Protein AF-A0A7C4Y0H9-F1 (afdb_monomer_lite)

Sequence (239 aa):
MQSACACGILFSEAKVKVIEGVDYNKALKYMRQNNEVRTPDVLVKGRYIDDYNNLGYVSTNVSKSCVSRHTEYTYHDWCIAQLAALLGDNSTAEKYLENSKRVWNLWREDIKLFFSKCPDGQWLDGYNPWGESAEPFNDPSCYEGSTAVWSFNVFQDFYGLIERMGGEEAFTKLLDRIFDEGLFAVKETRAHLPYLYTYAGRPDIAAEHVLENLSVFSASPYGMPDNEDMGCQSARVKI

Radius of gyration: 18.21 Å; chains: 1; bounding box: 47×48×43 Å

Structure (mmCIF, N/CA/C/O backbone):
data_AF-A0A7C4Y0H9-F1
#
_entry.id   AF-A0A7C4Y0H9-F1
#
loop_
_atom_site.group_PDB
_atom_site.id
_atom_site.type_symbol
_atom_site.label_atom_id
_atom_site.label_alt_id
_atom_site.label_comp_id
_atom_site.label_asym_id
_atom_site.label_entity_id
_atom_site.label_seq_id
_atom_site.pdbx_PDB_ins_code
_atom_site.Cartn_x
_atom_site.Cartn_y
_atom_site.Cartn_z
_atom_site.occupancy
_atom_site.B_iso_or_equiv
_atom_site.auth_seq_id
_atom_site.auth_comp_id
_atom_site.auth_asym_id
_atom_site.auth_atom_id
_atom_site.pdbx_PDB_model_num
ATOM 1 N N . MET A 1 1 ? 13.516 3.479 12.422 1.00 61.44 1 MET A N 1
ATOM 2 C CA . MET A 1 1 ? 12.477 2.524 12.812 1.00 61.44 1 MET A CA 1
ATOM 3 C C . MET A 1 1 ? 11.499 2.460 11.664 1.00 61.44 1 MET A C 1
ATOM 5 O O . MET A 1 1 ? 11.263 3.510 11.063 1.00 61.44 1 MET A O 1
ATOM 9 N N . GLN A 1 2 ? 11.014 1.257 11.363 1.00 74.38 2 GLN A N 1
ATOM 10 C CA . GLN A 1 2 ? 10.026 1.008 10.316 1.00 74.38 2 GLN A CA 1
ATOM 11 C C . GLN A 1 2 ? 8.738 1.812 10.554 1.00 74.38 2 GLN A C 1
ATOM 13 O O . GLN A 1 2 ? 8.530 2.427 11.607 1.00 74.38 2 GLN A O 1
ATOM 18 N N . SER A 1 3 ? 7.916 1.889 9.520 1.00 68.25 3 SER A N 1
ATOM 19 C CA . SER A 1 3 ? 6.902 2.923 9.347 1.00 68.25 3 SER A CA 1
ATOM 20 C C . SER A 1 3 ? 5.591 2.687 10.105 1.00 68.25 3 SER A C 1
ATOM 22 O O . SER A 1 3 ? 4.974 3.674 10.515 1.00 68.25 3 SER A O 1
ATOM 24 N N . ALA A 1 4 ? 5.169 1.442 10.350 1.00 74.00 4 ALA A N 1
ATOM 25 C CA . ALA A 1 4 ? 3.869 1.148 10.966 1.00 74.00 4 ALA A CA 1
ATOM 26 C C . ALA A 1 4 ? 3.807 -0.209 11.721 1.00 74.00 4 ALA A C 1
ATOM 28 O O . ALA A 1 4 ? 4.785 -0.948 11.780 1.00 74.00 4 ALA A O 1
ATOM 29 N N . CYS A 1 5 ? 2.653 -0.550 12.332 1.00 79.69 5 CYS A N 1
ATOM 30 C CA . CYS A 1 5 ? 2.438 -1.841 13.024 1.00 79.69 5 CYS A CA 1
ATOM 31 C C . CYS A 1 5 ? 1.813 -2.898 12.109 1.00 79.69 5 CYS A C 1
ATOM 33 O O . CYS A 1 5 ? 0.587 -2.963 12.000 1.00 79.69 5 CYS A O 1
ATOM 35 N N . ALA A 1 6 ? 2.636 -3.789 11.555 1.00 83.81 6 ALA A N 1
ATOM 36 C CA . ALA A 1 6 ? 2.181 -4.928 10.747 1.00 83.81 6 ALA A CA 1
ATOM 37 C C . ALA A 1 6 ? 1.325 -5.951 11.530 1.00 83.81 6 ALA A C 1
ATOM 39 O O . ALA A 1 6 ? 0.659 -6.805 10.949 1.00 83.81 6 ALA A O 1
ATOM 40 N N . CYS A 1 7 ? 1.287 -5.845 12.862 1.00 86.25 7 CYS A N 1
ATOM 41 C CA . CYS A 1 7 ? 0.497 -6.689 13.756 1.00 86.25 7 CYS A CA 1
ATOM 42 C C . CYS A 1 7 ? -0.991 -6.799 13.363 1.00 86.25 7 CYS A C 1
ATOM 44 O O . CYS A 1 7 ? -1.600 -7.856 13.523 1.00 86.25 7 CYS A O 1
ATOM 46 N N . GLY A 1 8 ? -1.578 -5.719 12.833 1.00 87.56 8 GLY A N 1
ATOM 47 C CA . GLY A 1 8 ? -2.982 -5.700 12.422 1.00 87.56 8 GLY A CA 1
ATOM 48 C C . GLY A 1 8 ? -3.280 -6.597 11.221 1.00 87.56 8 GLY A C 1
ATOM 49 O O . GLY A 1 8 ? -4.361 -7.182 11.150 1.00 87.56 8 GLY A O 1
ATOM 50 N N . ILE A 1 9 ? -2.302 -6.762 10.327 1.00 93.81 9 ILE A N 1
ATOM 51 C CA . ILE A 1 9 ? -2.396 -7.652 9.166 1.00 93.81 9 ILE A CA 1
ATOM 52 C C . ILE A 1 9 ? -2.546 -9.096 9.657 1.00 93.81 9 ILE A C 1
ATOM 54 O O . ILE A 1 9 ? -3.451 -9.804 9.225 1.00 93.81 9 ILE A O 1
ATOM 58 N N . LEU A 1 10 ? -1.730 -9.502 10.638 1.00 94.75 10 LEU A N 1
ATOM 59 C CA . LEU A 1 10 ? -1.757 -10.856 11.197 1.00 94.75 10 LEU A CA 1
ATOM 60 C C . LEU A 1 10 ? -3.100 -11.196 11.849 1.00 94.75 10 LEU A C 1
ATOM 62 O O . LEU A 1 10 ? -3.619 -12.286 11.630 1.00 94.75 10 LEU A O 1
ATOM 66 N N . PHE A 1 11 ? -3.687 -10.281 12.628 1.00 96.19 11 PHE A N 1
ATOM 67 C CA . PHE A 1 11 ? -4.986 -10.530 13.263 1.00 96.19 11 PHE A CA 1
ATOM 68 C C . PHE A 1 11 ? -6.132 -10.602 12.252 1.00 96.19 11 PHE A C 1
ATOM 70 O O . PHE A 1 11 ? -7.012 -11.451 12.398 1.00 96.19 11 PHE A O 1
ATOM 77 N N . SER A 1 12 ? -6.113 -9.746 11.226 1.00 95.25 12 SER A N 1
ATOM 78 C CA . SER A 1 12 ? -7.085 -9.806 10.132 1.00 95.25 12 SER A CA 1
ATOM 79 C C . SER A 1 12 ? -6.986 -11.142 9.387 1.00 95.25 12 SER A C 1
ATOM 81 O O . SER A 1 12 ? -7.979 -11.859 9.266 1.00 95.25 12 SER A O 1
ATOM 83 N N . GLU A 1 13 ? -5.777 -11.532 8.974 1.00 96.31 13 GLU A N 1
ATOM 84 C CA . GLU A 1 13 ? -5.512 -12.798 8.278 1.00 96.31 13 GLU A CA 1
ATOM 85 C C . GLU A 1 13 ? -5.890 -14.022 9.121 1.00 96.31 13 GLU A C 1
ATOM 87 O O . GLU A 1 13 ? -6.542 -14.946 8.631 1.00 96.31 13 GLU A O 1
ATOM 92 N N . ALA A 1 14 ? -5.521 -14.030 10.405 1.00 97.44 14 ALA A N 1
ATOM 93 C CA . ALA A 1 14 ? -5.848 -15.111 11.329 1.00 97.44 14 ALA A CA 1
ATOM 94 C C . ALA A 1 14 ? -7.366 -15.292 11.470 1.00 97.44 14 ALA A C 1
ATOM 96 O O . ALA A 1 14 ? -7.852 -16.425 11.462 1.00 97.44 14 ALA A O 1
ATOM 97 N N . LYS A 1 15 ? -8.128 -14.189 11.529 1.00 97.50 15 LYS A N 1
ATOM 98 C CA . LYS A 1 15 ? -9.590 -14.253 11.613 1.00 97.50 15 LYS A CA 1
ATOM 99 C C . LYS A 1 15 ? -10.208 -14.826 10.341 1.00 97.50 15 LYS A C 1
ATOM 101 O O . LYS A 1 15 ? -11.081 -15.685 10.445 1.00 97.50 15 LYS A O 1
ATOM 106 N N . VAL A 1 16 ? -9.753 -14.375 9.169 1.00 96.38 16 VAL A N 1
ATOM 107 C CA . VAL A 1 16 ? -10.207 -14.890 7.863 1.00 96.38 16 VAL A CA 1
ATOM 108 C C . VAL A 1 16 ? -9.939 -16.392 7.750 1.00 96.38 16 VAL A C 1
ATOM 110 O O . VAL A 1 16 ? -10.795 -17.141 7.287 1.00 96.38 16 VAL A O 1
ATOM 113 N N . LYS A 1 17 ? -8.780 -16.848 8.234 1.00 97.38 17 LYS A N 1
ATOM 114 C CA . LYS A 1 17 ? -8.365 -18.261 8.222 1.00 97.38 17 LYS A CA 1
ATOM 115 C C . LYS A 1 17 ? -8.919 -19.083 9.390 1.00 97.38 17 LYS A C 1
ATOM 117 O O . LYS A 1 17 ? -8.533 -20.235 9.549 1.00 97.38 17 LYS A O 1
ATOM 122 N N . VAL A 1 18 ? -9.828 -18.515 10.188 1.00 96.56 18 VAL A N 1
ATOM 123 C CA . VAL A 1 18 ? -10.515 -19.194 11.300 1.00 96.56 18 VAL A CA 1
ATOM 124 C C . VAL A 1 18 ? -9.531 -19.772 12.332 1.00 96.56 18 VAL A C 1
ATOM 126 O O . VAL A 1 18 ? -9.735 -20.847 12.885 1.00 96.56 18 VAL A O 1
ATOM 129 N N . ILE A 1 19 ? -8.444 -19.050 12.617 1.00 97.94 19 ILE A N 1
ATOM 130 C CA . ILE A 1 19 ? -7.512 -19.435 13.681 1.00 97.94 19 ILE A CA 1
ATOM 131 C C . ILE A 1 19 ? -8.182 -19.211 15.043 1.00 97.94 19 ILE A C 1
ATOM 133 O O . ILE A 1 19 ? -8.653 -18.112 15.355 1.00 97.94 19 ILE A O 1
ATOM 137 N N . GLU A 1 20 ? -8.230 -20.258 15.860 1.00 96.31 20 GLU A N 1
ATOM 138 C CA . GLU A 1 20 ? -8.833 -20.237 17.195 1.00 96.31 20 GLU A CA 1
ATOM 139 C C . GLU A 1 20 ? -7.858 -19.727 18.275 1.00 96.31 20 GLU A C 1
ATOM 141 O O . GLU A 1 20 ? -6.659 -19.576 18.048 1.00 96.31 20 GLU A O 1
ATOM 146 N N . GLY A 1 21 ? -8.373 -19.436 19.475 1.00 96.62 21 GLY A N 1
ATOM 147 C CA . GLY A 1 21 ? -7.559 -19.024 20.631 1.00 96.62 21 GLY A CA 1
ATOM 148 C C . GLY A 1 21 ? -7.153 -17.543 20.671 1.00 96.62 21 GLY A C 1
ATOM 149 O O . GLY A 1 21 ? -6.508 -17.115 21.627 1.00 96.62 21 GLY A O 1
ATOM 150 N N . VAL A 1 22 ? -7.555 -16.743 19.679 1.00 97.38 22 VAL A N 1
ATOM 151 C CA . VAL A 1 22 ? -7.294 -15.296 19.621 1.00 97.38 22 VAL A CA 1
ATOM 152 C C . VAL A 1 22 ? -8.531 -14.504 20.058 1.00 97.38 22 VAL A C 1
ATOM 154 O O . VAL A 1 22 ? -9.629 -14.692 19.535 1.00 97.38 22 VAL A O 1
ATOM 157 N N . ASP A 1 23 ? -8.353 -13.560 20.985 1.00 97.75 23 ASP A N 1
ATOM 158 C CA . ASP A 1 23 ? -9.382 -12.569 21.321 1.00 97.75 23 ASP A CA 1
ATOM 159 C C . ASP A 1 23 ? -9.388 -11.442 20.277 1.00 97.75 23 ASP A C 1
ATOM 161 O O . ASP A 1 23 ? -8.682 -10.435 20.389 1.00 97.75 23 ASP A O 1
ATOM 165 N N . TYR A 1 24 ? -10.190 -11.632 19.232 1.00 98.12 24 TYR A N 1
ATOM 166 C CA . TYR A 1 24 ? -10.269 -10.705 18.105 1.00 98.12 24 TYR A CA 1
ATOM 167 C C . TYR A 1 24 ? -10.916 -9.357 18.448 1.00 98.12 24 TYR A C 1
ATOM 169 O O . TYR A 1 24 ? -10.555 -8.346 17.848 1.00 98.12 24 TYR A O 1
ATOM 177 N N . ASN A 1 25 ? -11.813 -9.300 19.438 1.00 97.94 25 ASN A N 1
ATOM 178 C CA . ASN A 1 25 ? -12.377 -8.028 19.904 1.00 97.94 25 ASN A CA 1
ATOM 179 C C . ASN A 1 25 ? -11.295 -7.178 20.577 1.00 97.94 25 ASN A C 1
ATOM 181 O O . ASN A 1 25 ? -11.167 -5.976 20.322 1.00 97.94 25 ASN A O 1
ATOM 185 N N . LYS A 1 26 ? -10.461 -7.815 21.404 1.00 97.31 26 LYS A N 1
ATOM 186 C CA . LYS A 1 26 ? -9.293 -7.172 22.004 1.00 97.31 26 LYS A CA 1
ATOM 187 C C . LYS A 1 26 ? -8.250 -6.793 20.953 1.00 97.31 26 LYS A C 1
ATOM 189 O O . LYS A 1 26 ? -7.702 -5.694 21.034 1.00 97.31 26 LYS A O 1
ATOM 194 N N . ALA A 1 27 ? -8.007 -7.646 19.957 1.00 96.50 27 ALA A N 1
ATOM 195 C CA . ALA A 1 27 ? -7.114 -7.330 18.843 1.00 96.50 27 ALA A CA 1
ATOM 196 C C . ALA A 1 27 ? -7.582 -6.078 18.081 1.00 96.50 27 ALA A C 1
ATOM 198 O O . ALA A 1 27 ? -6.808 -5.129 17.948 1.00 96.50 27 ALA A O 1
ATOM 199 N N . LEU A 1 28 ? -8.860 -6.018 17.684 1.00 97.25 28 LEU A N 1
ATOM 200 C CA . LEU A 1 28 ? -9.444 -4.867 16.988 1.00 97.25 28 LEU A CA 1
ATOM 201 C C . LEU A 1 28 ? -9.281 -3.570 17.796 1.00 97.25 28 LEU A C 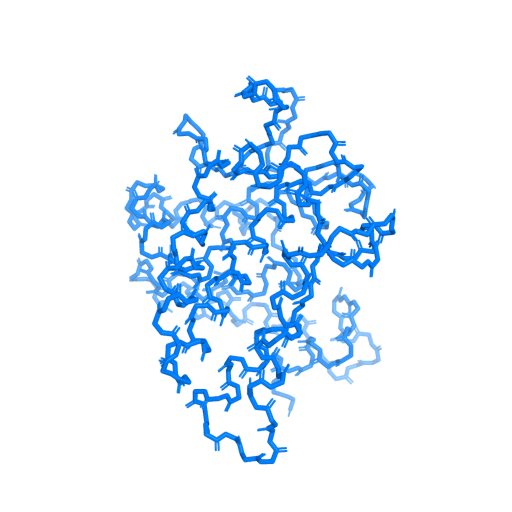1
ATOM 203 O O . LEU A 1 28 ? -8.889 -2.539 17.245 1.00 97.25 28 LEU A O 1
ATOM 207 N N . LYS A 1 29 ? -9.511 -3.620 19.115 1.00 96.00 29 LYS A N 1
ATOM 208 C CA . LYS A 1 29 ? -9.293 -2.476 20.014 1.00 96.00 29 LYS A CA 1
ATOM 209 C C . LYS A 1 29 ? -7.855 -1.946 19.938 1.00 96.00 29 LYS A C 1
ATOM 211 O O . LYS A 1 29 ? -7.659 -0.736 19.844 1.00 96.00 29 LYS A O 1
ATOM 216 N N . TYR A 1 30 ? -6.851 -2.823 19.977 1.00 93.56 30 TYR A N 1
ATOM 217 C CA . TYR A 1 30 ? -5.444 -2.407 19.918 1.00 93.56 30 TYR A CA 1
ATOM 218 C C . TYR A 1 30 ? -5.005 -1.966 18.523 1.00 93.56 30 TYR A C 1
ATOM 220 O O . TYR A 1 30 ? -4.232 -1.017 18.407 1.00 93.56 30 TYR A O 1
ATOM 228 N N . MET A 1 31 ? -5.531 -2.583 17.463 1.00 94.12 31 MET A N 1
ATOM 229 C CA . MET A 1 31 ? -5.278 -2.134 16.090 1.00 94.12 31 MET A CA 1
ATOM 230 C C . MET A 1 31 ? -5.721 -0.679 15.898 1.00 94.12 31 MET A C 1
ATOM 232 O O . MET A 1 31 ? -4.962 0.139 15.377 1.00 94.12 31 MET A O 1
ATOM 236 N N . ARG A 1 32 ? -6.911 -0.333 16.406 1.00 94.44 32 ARG A N 1
ATOM 237 C CA . ARG A 1 32 ? -7.458 1.030 16.373 1.00 94.44 32 ARG A CA 1
ATOM 238 C C . ARG A 1 32 ? -6.659 2.029 17.205 1.00 94.44 32 ARG A C 1
ATOM 240 O O . ARG A 1 32 ? -6.563 3.192 16.821 1.00 94.44 32 ARG A O 1
ATOM 247 N N . GLN A 1 33 ? -6.049 1.597 18.310 1.00 92.38 33 GLN A N 1
ATOM 248 C CA . GLN A 1 33 ? -5.287 2.483 19.195 1.00 92.38 33 GLN A CA 1
ATOM 249 C C . GLN A 1 33 ? -4.185 3.246 18.446 1.00 92.38 33 GLN A C 1
ATOM 251 O O . GLN A 1 33 ? -4.004 4.436 18.69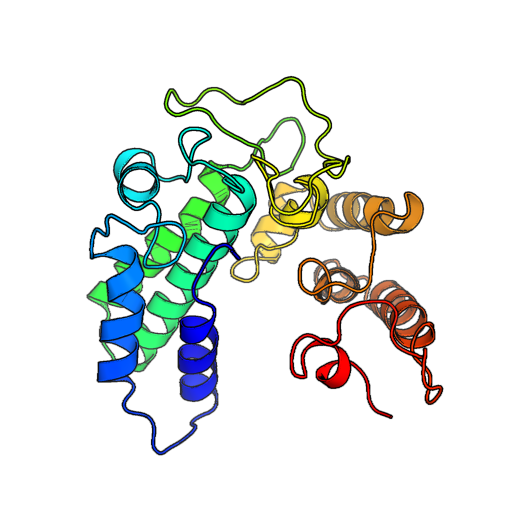0 1.00 92.38 33 GLN A O 1
ATOM 256 N N . ASN A 1 34 ? -3.501 2.599 17.497 1.00 86.81 34 ASN A N 1
ATOM 257 C CA . ASN A 1 34 ? -2.447 3.245 16.709 1.00 86.81 34 ASN A CA 1
ATOM 258 C C . ASN A 1 34 ? -2.959 4.412 15.847 1.00 86.81 34 ASN A C 1
ATOM 260 O O . ASN A 1 34 ? -2.184 5.309 15.530 1.00 86.81 34 ASN A O 1
ATOM 264 N N . ASN A 1 35 ? -4.240 4.401 15.473 1.00 88.06 35 ASN A N 1
ATOM 265 C CA . ASN A 1 35 ? -4.870 5.436 14.655 1.00 88.06 35 ASN A CA 1
ATOM 266 C C . ASN A 1 35 ? -5.662 6.471 15.476 1.00 88.06 35 ASN A C 1
ATOM 268 O O . ASN A 1 35 ? -5.934 7.570 15.000 1.00 88.06 35 ASN A O 1
ATOM 272 N N . GLU A 1 36 ? -6.055 6.119 16.702 1.00 91.81 36 GLU A N 1
ATOM 273 C CA . GLU A 1 36 ? -6.983 6.912 17.521 1.00 91.81 36 GLU A CA 1
ATOM 274 C C . GLU A 1 36 ? -6.308 7.588 18.722 1.00 91.81 36 GLU A C 1
ATOM 276 O O . GLU A 1 36 ? -6.868 8.525 19.287 1.00 91.81 36 GLU A O 1
ATOM 281 N N . VAL A 1 37 ? -5.110 7.148 19.121 1.00 92.25 37 VAL A N 1
ATOM 282 C CA . VAL A 1 37 ? -4.419 7.667 20.307 1.00 92.25 37 VAL A CA 1
ATOM 283 C C . VAL A 1 37 ? -3.129 8.381 19.920 1.00 92.25 37 VAL A C 1
ATOM 285 O O . VAL A 1 37 ? -2.200 7.788 19.375 1.00 92.25 37 VAL A O 1
ATOM 288 N N . ARG A 1 38 ? -3.058 9.670 20.268 1.00 91.56 38 ARG A N 1
ATOM 289 C CA . ARG A 1 38 ? -1.853 10.491 20.121 1.00 91.56 38 ARG A CA 1
ATOM 290 C C . ARG A 1 38 ? -0.741 9.980 21.036 1.00 91.56 38 ARG A C 1
ATOM 292 O O . ARG A 1 38 ? -0.985 9.658 22.197 1.00 91.56 38 ARG A O 1
ATOM 299 N N . THR A 1 39 ? 0.494 9.984 20.544 1.00 89.62 39 THR A N 1
ATOM 300 C CA . THR A 1 39 ? 1.687 9.658 21.335 1.00 89.62 39 THR A CA 1
ATOM 301 C C . THR A 1 39 ? 2.825 10.635 21.031 1.00 89.62 39 THR A C 1
ATOM 303 O O . THR A 1 39 ? 2.956 11.057 19.881 1.00 89.62 39 THR A O 1
ATOM 306 N N . PRO A 1 40 ? 3.640 11.022 22.031 1.00 86.81 40 PRO A N 1
ATOM 307 C CA . PRO A 1 40 ? 4.827 11.842 21.793 1.00 86.81 40 PRO A CA 1
ATOM 308 C C . PRO A 1 40 ? 5.945 11.072 21.066 1.00 86.81 40 PRO A C 1
ATOM 310 O O . PRO A 1 40 ? 6.768 11.692 20.401 1.00 86.81 40 PRO A O 1
ATOM 313 N N . ASP A 1 41 ? 5.949 9.734 21.126 1.00 89.06 41 ASP A N 1
ATOM 314 C CA . ASP A 1 41 ? 7.003 8.886 20.551 1.00 89.06 41 ASP A CA 1
ATOM 315 C C . ASP A 1 41 ? 6.580 8.293 19.194 1.00 89.06 41 ASP A C 1
ATOM 317 O O . ASP A 1 41 ? 6.673 7.086 18.968 1.00 89.06 41 ASP A O 1
ATOM 321 N N . VAL A 1 42 ? 6.078 9.124 18.279 1.00 88.81 42 VAL A N 1
ATOM 322 C CA . VAL A 1 42 ? 5.443 8.677 17.020 1.00 88.81 42 VAL A CA 1
ATOM 323 C C . VAL A 1 42 ? 6.337 7.822 16.107 1.00 88.81 42 VAL A C 1
ATOM 325 O O . VAL A 1 42 ? 5.855 7.019 15.313 1.00 88.81 42 VAL A O 1
ATOM 328 N N . LEU A 1 43 ? 7.659 7.952 16.241 1.00 85.06 43 LEU A N 1
ATOM 329 C CA . LEU A 1 43 ? 8.612 7.116 15.512 1.00 85.06 43 LEU A CA 1
ATOM 330 C C . LEU A 1 43 ? 8.605 5.654 15.962 1.00 85.06 43 LEU A C 1
ATOM 332 O O . LEU A 1 43 ? 9.080 4.810 15.205 1.00 85.06 43 LEU A O 1
ATOM 336 N N . VAL A 1 44 ? 8.122 5.375 17.177 1.00 84.88 44 VAL A N 1
ATOM 337 C CA . VAL A 1 44 ? 8.177 4.043 17.794 1.00 84.88 44 VAL A CA 1
ATOM 338 C C . VAL A 1 44 ? 6.829 3.514 18.270 1.00 84.88 44 VAL A C 1
ATOM 340 O O . VAL A 1 44 ? 6.691 2.320 18.525 1.00 84.88 44 VAL A O 1
ATOM 343 N N . LYS A 1 45 ? 5.824 4.383 18.390 1.00 87.12 45 LYS A N 1
ATOM 344 C CA . LYS A 1 45 ? 4.464 4.054 18.822 1.00 87.12 45 LYS A CA 1
ATOM 345 C C . LYS A 1 45 ? 3.468 4.802 17.943 1.00 87.12 45 LYS A C 1
ATOM 347 O O . LYS A 1 45 ? 3.703 5.950 17.589 1.00 87.12 45 LYS A O 1
ATOM 352 N N . GLY A 1 46 ? 2.311 4.202 17.681 1.00 88.88 46 GLY A N 1
ATOM 353 C CA . GLY A 1 46 ? 1.204 4.891 17.016 1.00 88.88 46 GLY A CA 1
ATOM 354 C C . GLY A 1 46 ? 1.514 5.341 15.585 1.00 88.88 46 GLY A C 1
ATOM 355 O O . GLY A 1 46 ? 2.210 4.651 14.842 1.00 88.88 46 GLY A O 1
ATOM 356 N N . ARG A 1 47 ? 0.926 6.474 15.188 1.00 92.50 47 ARG A N 1
ATOM 357 C CA . ARG A 1 47 ? 1.003 7.055 13.840 1.00 92.50 47 ARG A CA 1
ATOM 358 C C . ARG A 1 47 ? 1.125 8.578 13.909 1.00 92.50 47 ARG A C 1
ATOM 360 O O . ARG A 1 47 ? 0.782 9.190 14.922 1.00 92.50 47 ARG A O 1
ATOM 367 N N . TYR A 1 48 ? 1.531 9.200 12.801 1.00 94.00 48 TYR A N 1
ATOM 368 C CA . TYR A 1 48 ? 1.446 10.654 12.596 1.00 94.00 48 TYR A CA 1
ATOM 369 C C . TYR A 1 48 ? -0.015 11.071 12.367 1.00 94.00 48 TYR A C 1
ATOM 371 O O . TYR A 1 48 ? -0.404 11.455 11.268 1.00 94.00 48 TYR A O 1
ATOM 379 N N . ILE A 1 49 ? -0.846 10.926 13.404 1.00 92.38 49 ILE A N 1
ATOM 380 C CA . ILE A 1 49 ? -2.300 11.098 13.305 1.00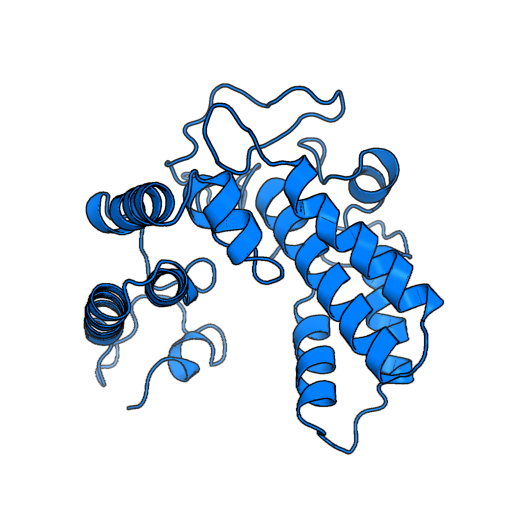 92.38 49 ILE A CA 1
ATOM 381 C C . ILE A 1 49 ? -2.723 12.551 13.080 1.00 92.38 49 ILE A C 1
ATOM 383 O O . ILE A 1 49 ? -3.795 12.767 12.533 1.00 92.38 49 ILE A O 1
ATOM 387 N N . ASP A 1 50 ? -1.903 13.531 13.471 1.00 92.19 50 ASP A N 1
ATOM 388 C CA . ASP A 1 50 ? -2.201 14.948 13.229 1.00 92.19 50 ASP A CA 1
ATOM 389 C C . ASP A 1 50 ? -2.207 15.232 11.721 1.00 92.19 50 ASP A C 1
ATOM 391 O O . ASP A 1 50 ? -3.212 15.699 11.195 1.00 92.19 50 ASP A O 1
ATOM 395 N N . ASP A 1 51 ? -1.138 14.866 11.010 1.00 94.50 51 ASP A N 1
ATOM 396 C CA . ASP A 1 51 ? -1.088 14.936 9.546 1.00 94.50 51 ASP A CA 1
ATOM 397 C C . ASP A 1 51 ? -2.194 14.074 8.924 1.00 94.50 51 ASP A C 1
ATOM 399 O O . ASP A 1 51 ? -3.051 14.570 8.193 1.00 94.50 51 ASP A O 1
ATOM 403 N N . TYR A 1 52 ? -2.228 12.785 9.271 1.00 95.00 52 TYR A N 1
ATOM 404 C CA . TYR A 1 52 ? -3.105 11.821 8.611 1.00 95.00 52 TYR A CA 1
ATOM 405 C C . TYR A 1 52 ? -4.598 12.146 8.771 1.00 95.00 52 TYR A C 1
ATOM 407 O O . TYR A 1 52 ? -5.371 11.957 7.829 1.00 95.00 52 TYR A O 1
ATOM 415 N N . ASN A 1 53 ? -5.023 12.653 9.934 1.00 92.88 53 ASN A N 1
ATOM 416 C CA . ASN A 1 53 ? -6.425 12.992 10.180 1.00 92.88 53 ASN A CA 1
ATOM 417 C C . ASN A 1 53 ? -6.796 14.396 9.696 1.00 92.88 53 ASN A C 1
ATOM 419 O O . ASN A 1 53 ? -7.911 14.557 9.206 1.00 92.88 53 ASN A O 1
ATOM 423 N N . ASN A 1 54 ? -5.903 15.387 9.812 1.00 94.56 54 ASN A N 1
ATOM 424 C CA . ASN A 1 54 ? -6.226 16.769 9.438 1.00 94.56 54 ASN A CA 1
ATOM 425 C C . ASN A 1 54 ? -6.042 17.031 7.938 1.00 94.56 54 ASN A C 1
ATOM 427 O O . ASN A 1 54 ? -6.808 17.792 7.356 1.00 94.56 54 ASN A O 1
ATOM 431 N N . LEU A 1 55 ? -5.039 16.406 7.315 1.00 97.50 55 LEU A N 1
ATOM 432 C CA . LEU A 1 55 ? -4.712 16.584 5.896 1.00 97.50 55 LEU A CA 1
ATOM 433 C C . LEU A 1 55 ? -5.291 15.465 5.021 1.00 97.50 55 LEU A C 1
ATOM 435 O O . LEU A 1 55 ? -5.433 15.626 3.812 1.00 97.50 55 LEU A O 1
ATOM 439 N N . GLY A 1 56 ? -5.599 14.311 5.620 1.00 97.31 56 GLY A N 1
ATOM 440 C CA . GLY A 1 56 ? -5.976 13.098 4.894 1.00 97.31 56 GLY A CA 1
ATOM 441 C C . GLY A 1 56 ? -4.781 12.326 4.326 1.00 97.31 56 GLY A C 1
ATOM 442 O O . GLY A 1 56 ? -4.985 11.315 3.657 1.00 97.31 56 GLY A O 1
ATOM 443 N N . TYR A 1 57 ? -3.550 12.777 4.572 1.00 98.12 57 TYR A N 1
ATOM 444 C CA . TYR A 1 57 ? -2.317 12.100 4.179 1.00 98.12 57 TYR A CA 1
ATOM 445 C C . TYR A 1 57 ? -1.177 12.408 5.147 1.00 98.12 57 TYR A C 1
ATOM 447 O O . TYR A 1 57 ? -1.224 13.388 5.886 1.00 98.12 57 TYR A O 1
ATOM 455 N N . VAL A 1 58 ? -0.148 11.561 5.151 1.00 97.75 58 VAL A N 1
ATOM 456 C CA . VAL A 1 58 ? 1.102 11.847 5.868 1.00 97.75 58 VAL A CA 1
ATOM 457 C C . VAL A 1 58 ? 1.943 12.786 5.003 1.00 97.75 58 VAL A C 1
ATOM 459 O O . VAL A 1 58 ? 2.340 12.408 3.901 1.00 97.75 58 VAL A O 1
ATOM 462 N N . SER A 1 59 ? 2.178 14.013 5.466 1.00 98.06 59 SER A N 1
ATOM 463 C CA . SER A 1 59 ? 2.876 15.040 4.687 1.00 98.06 59 SER A CA 1
ATOM 464 C C . SER A 1 59 ? 4.385 15.026 4.935 1.00 98.06 59 SER A C 1
ATOM 466 O O . SER A 1 59 ? 4.895 14.274 5.765 1.00 98.06 59 SER A O 1
ATOM 468 N N . THR A 1 60 ? 5.114 15.909 4.255 1.00 97.31 60 THR A N 1
ATOM 469 C CA . THR A 1 60 ? 6.556 16.125 4.465 1.00 97.31 60 THR A CA 1
ATOM 470 C C . THR A 1 60 ? 6.911 16.772 5.812 1.00 97.31 60 THR A C 1
ATOM 472 O O . THR A 1 60 ? 8.092 16.920 6.110 1.00 97.31 60 THR A O 1
ATOM 475 N N . ASN A 1 61 ? 5.931 17.138 6.650 1.00 95.56 61 ASN A N 1
ATOM 476 C CA . ASN A 1 61 ? 6.173 17.647 8.008 1.00 95.56 61 ASN A CA 1
ATOM 477 C C . ASN A 1 61 ? 6.613 16.551 8.996 1.00 95.56 61 ASN A C 1
ATOM 479 O O . ASN A 1 61 ? 7.112 16.840 10.085 1.00 95.56 61 ASN A O 1
ATOM 483 N N . VAL A 1 62 ? 6.434 15.279 8.639 1.00 94.31 62 VAL A N 1
ATOM 484 C CA . VAL A 1 62 ? 6.967 14.169 9.432 1.00 94.31 62 VAL A CA 1
ATOM 485 C C . VAL A 1 62 ? 8.474 14.045 9.239 1.00 94.31 62 VAL A C 1
ATOM 487 O O . VAL A 1 62 ? 9.021 14.418 8.207 1.00 94.31 62 VAL A O 1
ATOM 490 N N . SER A 1 63 ? 9.169 13.471 10.220 1.00 91.81 63 SER A N 1
ATOM 491 C CA . SER A 1 63 ? 10.635 13.437 10.181 1.00 91.81 63 SER A CA 1
ATOM 492 C C . SER A 1 63 ? 11.213 12.540 9.089 1.00 91.81 63 SER A C 1
ATOM 494 O O . SER A 1 63 ? 12.350 12.770 8.688 1.00 91.81 63 SER A O 1
ATOM 496 N N . LYS A 1 64 ? 10.474 11.513 8.640 1.00 93.62 64 LYS A N 1
ATOM 497 C CA . LYS A 1 64 ? 10.868 10.656 7.516 1.00 93.62 64 LYS A CA 1
ATOM 498 C C . LYS A 1 64 ? 9.761 9.755 6.981 1.00 93.62 64 LYS A C 1
ATOM 500 O O . LYS A 1 64 ? 8.810 9.418 7.695 1.00 93.62 64 LYS A O 1
ATOM 505 N N . SER A 1 65 ? 9.989 9.264 5.766 1.00 95.44 65 SER A N 1
ATOM 506 C CA . SER A 1 65 ? 9.265 8.166 5.129 1.00 95.44 65 SER A CA 1
ATOM 507 C C . SER A 1 65 ? 7.768 8.440 4.916 1.00 95.44 65 SER A C 1
ATOM 509 O O . SER A 1 65 ? 6.951 7.528 5.062 1.00 95.44 65 SER A O 1
ATOM 511 N N . CYS A 1 66 ? 7.394 9.688 4.605 1.00 96.75 66 CYS A N 1
ATOM 512 C CA . CYS A 1 66 ? 5.996 10.129 4.528 1.00 96.75 66 CYS A CA 1
ATOM 513 C C . CYS A 1 66 ? 5.130 9.286 3.573 1.00 96.75 66 CYS A C 1
ATOM 515 O O . CYS A 1 66 ? 4.060 8.830 3.975 1.00 96.75 66 CYS A O 1
ATOM 517 N N . VAL A 1 67 ? 5.613 8.987 2.364 1.00 97.81 67 VAL A N 1
ATOM 518 C CA . VAL A 1 67 ? 4.884 8.219 1.338 1.00 97.81 67 VAL A CA 1
ATOM 519 C C . VAL A 1 67 ? 4.711 6.759 1.757 1.00 97.81 67 VAL A C 1
ATOM 521 O O . VAL A 1 67 ? 3.593 6.241 1.749 1.00 97.81 67 VAL A O 1
ATOM 524 N N . SER A 1 68 ? 5.790 6.098 2.185 1.00 97.00 68 SER A N 1
ATOM 525 C CA . SER A 1 68 ? 5.711 4.703 2.655 1.00 97.00 68 SER A CA 1
ATOM 526 C C . SER A 1 68 ? 4.827 4.548 3.903 1.00 97.00 68 SER A C 1
ATOM 528 O O . SER A 1 68 ? 3.979 3.662 3.944 1.00 97.00 68 SER A O 1
ATOM 530 N N . ARG A 1 69 ? 4.919 5.470 4.880 1.00 95.88 69 ARG A N 1
ATOM 531 C CA . ARG A 1 69 ? 4.041 5.491 6.066 1.00 95.88 69 ARG A CA 1
ATOM 532 C C . ARG A 1 69 ? 2.583 5.658 5.682 1.00 95.88 69 ARG A C 1
ATOM 534 O O . ARG A 1 69 ? 1.738 4.945 6.208 1.00 95.88 69 ARG A O 1
ATOM 541 N N . HIS A 1 70 ? 2.288 6.592 4.781 1.00 97.56 70 HIS A N 1
ATOM 542 C CA . HIS A 1 70 ? 0.929 6.812 4.291 1.00 97.56 70 HIS A CA 1
ATOM 543 C C . HIS A 1 70 ? 0.356 5.547 3.646 1.00 97.56 70 HIS A C 1
ATOM 545 O O . HIS A 1 70 ? -0.744 5.115 3.990 1.00 97.56 70 HIS A O 1
ATOM 551 N N . THR A 1 71 ? 1.143 4.914 2.777 1.00 97.25 71 THR A N 1
ATOM 552 C CA . THR A 1 71 ? 0.765 3.678 2.086 1.00 97.25 71 THR A CA 1
ATOM 553 C C . THR A 1 71 ? 0.477 2.555 3.087 1.00 97.25 71 THR A C 1
ATOM 555 O O . THR A 1 71 ? -0.611 1.981 3.076 1.00 97.25 71 THR A O 1
ATOM 558 N N . GLU A 1 72 ? 1.363 2.322 4.057 1.00 96.19 72 GLU A N 1
ATOM 559 C CA . GLU A 1 72 ? 1.135 1.322 5.108 1.00 96.19 72 GLU A CA 1
ATOM 560 C C . GLU A 1 72 ? -0.055 1.652 6.021 1.00 96.19 72 GLU A C 1
ATOM 562 O O . GLU A 1 72 ? -0.820 0.760 6.389 1.00 96.19 72 GLU A O 1
ATOM 567 N N . TYR A 1 73 ? -0.250 2.919 6.406 1.00 96.31 73 TYR A N 1
ATOM 568 C CA . TYR A 1 73 ? -1.376 3.315 7.262 1.00 96.31 73 TYR A CA 1
ATOM 569 C C . TYR A 1 73 ? -2.714 3.018 6.593 1.00 96.31 73 TYR A C 1
ATOM 571 O O . TYR A 1 73 ? -3.624 2.518 7.253 1.00 96.31 73 TYR A O 1
ATOM 579 N N . THR A 1 74 ? -2.814 3.272 5.290 1.00 97.38 74 THR A N 1
ATOM 580 C CA . THR A 1 74 ? -4.041 3.028 4.524 1.00 97.38 74 THR A CA 1
ATOM 581 C C . THR A 1 74 ? -4.323 1.538 4.341 1.00 97.38 74 THR A C 1
ATOM 583 O O . THR A 1 74 ? -5.473 1.122 4.489 1.00 97.38 74 THR A O 1
ATOM 586 N N . TYR A 1 75 ? -3.292 0.708 4.146 1.00 97.44 75 TYR A N 1
ATOM 587 C CA . TYR A 1 75 ? -3.461 -0.746 4.154 1.00 97.44 75 TYR A CA 1
ATOM 588 C C . TYR A 1 75 ? -3.868 -1.271 5.539 1.00 97.44 75 TYR A C 1
ATOM 590 O O . TYR A 1 75 ? -4.767 -2.100 5.666 1.00 97.44 75 TYR A O 1
ATOM 598 N N . HIS A 1 76 ? -3.291 -0.731 6.614 1.00 96.44 76 HIS A N 1
ATOM 599 C CA . HIS A 1 76 ? -3.716 -1.075 7.970 1.00 96.44 76 HIS A CA 1
ATOM 600 C C . HIS A 1 76 ? -5.154 -0.652 8.275 1.00 96.44 76 HIS A C 1
ATOM 602 O O . HIS A 1 76 ? -5.847 -1.358 9.008 1.00 96.44 76 HIS A O 1
ATOM 608 N N . ASP A 1 77 ? -5.611 0.477 7.735 1.00 97.31 77 ASP A N 1
ATOM 609 C CA . ASP A 1 77 ? -7.012 0.877 7.836 1.00 97.31 77 ASP A CA 1
ATOM 610 C C . ASP A 1 77 ? -7.916 -0.130 7.117 1.00 97.31 77 ASP A C 1
ATOM 612 O O . ASP A 1 77 ? -8.923 -0.547 7.686 1.00 97.31 77 ASP A O 1
ATOM 616 N N . TRP A 1 78 ? -7.510 -0.629 5.946 1.00 97.94 78 TRP A N 1
ATOM 617 C CA . TRP A 1 78 ? -8.218 -1.726 5.285 1.00 97.94 78 TRP A CA 1
ATOM 618 C C . TRP A 1 78 ? -8.272 -2.983 6.171 1.00 97.94 78 TRP A C 1
ATOM 620 O O . TRP A 1 78 ? -9.355 -3.510 6.405 1.00 97.94 78 TRP A O 1
ATOM 630 N N . CYS A 1 79 ? -7.161 -3.417 6.780 1.00 97.81 79 CYS A N 1
ATOM 631 C CA . CYS A 1 79 ? -7.167 -4.569 7.699 1.00 97.81 79 CYS A CA 1
ATOM 632 C C . CYS A 1 79 ? -8.089 -4.371 8.919 1.00 97.81 79 CYS A C 1
ATOM 634 O O . CYS A 1 79 ? -8.745 -5.316 9.359 1.00 97.81 79 CYS A O 1
ATOM 636 N N . ILE A 1 80 ? -8.158 -3.154 9.478 1.00 97.75 80 ILE A N 1
ATOM 637 C CA . ILE A 1 80 ? -9.104 -2.826 10.560 1.00 97.75 80 ILE A CA 1
ATOM 638 C C . ILE A 1 80 ? -10.541 -2.970 10.063 1.00 97.75 80 ILE A C 1
ATOM 640 O O . ILE A 1 80 ? -11.368 -3.544 10.774 1.00 97.75 80 ILE A O 1
ATOM 644 N N . ALA A 1 81 ? -10.829 -2.487 8.854 1.00 98.19 81 ALA A N 1
ATOM 645 C CA . ALA A 1 81 ? -12.152 -2.588 8.259 1.00 98.19 81 ALA A CA 1
ATOM 646 C C . ALA A 1 81 ? -12.590 -4.048 8.083 1.00 98.19 81 ALA A C 1
ATOM 648 O O . ALA A 1 81 ? -13.682 -4.421 8.515 1.00 98.19 81 ALA A O 1
ATOM 649 N N . GLN A 1 82 ? -11.702 -4.884 7.536 1.00 98.19 82 GLN A N 1
ATOM 650 C CA . GLN A 1 82 ? -11.959 -6.308 7.325 1.00 98.19 82 GLN A CA 1
ATOM 651 C C . GLN A 1 82 ? -12.214 -7.040 8.648 1.00 98.19 82 GLN A C 1
ATOM 653 O O . GLN A 1 82 ? -13.201 -7.768 8.775 1.00 98.19 82 GLN A O 1
ATOM 658 N N . LEU A 1 83 ? -11.369 -6.822 9.663 1.00 98.25 83 LEU A N 1
ATOM 659 C CA . LEU A 1 83 ? -11.557 -7.457 10.967 1.00 98.25 83 LEU A CA 1
ATOM 660 C C . LEU A 1 83 ? -12.852 -6.990 11.650 1.00 98.25 83 LEU A C 1
ATOM 662 O O . LEU A 1 83 ? -13.573 -7.814 12.208 1.00 98.25 83 LEU A O 1
ATOM 666 N N . ALA A 1 84 ? -13.165 -5.693 11.596 1.00 98.44 84 ALA A N 1
ATOM 667 C CA . ALA A 1 84 ? -14.390 -5.147 12.177 1.00 98.44 84 ALA A CA 1
ATOM 668 C C . ALA A 1 84 ? -15.650 -5.738 11.528 1.00 98.44 84 ALA A C 1
ATOM 670 O O . ALA A 1 84 ? -16.561 -6.155 12.246 1.00 98.44 84 ALA A O 1
ATOM 671 N N . ALA A 1 85 ? -15.668 -5.866 10.198 1.00 98.50 85 ALA A N 1
ATOM 672 C CA . ALA A 1 85 ? -16.768 -6.493 9.469 1.00 98.50 85 ALA A CA 1
ATOM 673 C C . ALA A 1 85 ? -16.973 -7.958 9.895 1.00 98.50 85 ALA A C 1
ATOM 675 O O . ALA A 1 85 ? -18.094 -8.371 10.186 1.00 98.50 85 ALA A O 1
ATOM 676 N N . LEU A 1 86 ? -15.887 -8.730 10.029 1.00 98.19 86 LEU A N 1
ATOM 677 C CA . LEU A 1 86 ? -15.931 -10.128 10.490 1.00 98.19 86 LEU A CA 1
ATOM 678 C C . LEU A 1 86 ? -16.391 -10.286 11.949 1.00 98.19 86 LEU A C 1
ATOM 680 O O . LEU A 1 86 ? -16.767 -11.387 12.359 1.00 98.19 86 LEU A O 1
ATOM 684 N N . LEU A 1 87 ? -16.338 -9.214 12.740 1.00 98.25 87 LEU A N 1
ATOM 685 C CA . LEU A 1 87 ? -16.829 -9.163 14.119 1.00 98.25 87 LEU A CA 1
ATOM 686 C C . LEU A 1 87 ? -18.228 -8.536 14.238 1.00 98.25 87 LEU A C 1
ATOM 688 O O . LEU A 1 87 ? -18.774 -8.498 15.338 1.00 98.25 87 LEU A O 1
ATOM 692 N N . GLY A 1 88 ? -18.818 -8.074 13.131 1.00 98.44 88 GLY A N 1
ATOM 693 C CA . GLY A 1 88 ? -20.133 -7.428 13.107 1.00 98.44 88 GLY A CA 1
ATOM 694 C C . GLY A 1 88 ? -20.143 -5.962 13.560 1.00 98.44 88 GLY A C 1
ATOM 695 O O . GLY A 1 88 ? -21.219 -5.402 13.766 1.00 98.44 88 GLY A O 1
ATOM 696 N N . ASP A 1 89 ? -18.981 -5.317 13.708 1.00 98.56 89 ASP A N 1
ATOM 697 C CA . ASP A 1 89 ? -18.881 -3.874 13.964 1.00 98.56 89 ASP A CA 1
ATOM 698 C C . ASP A 1 89 ? -18.879 -3.098 12.638 1.00 98.56 89 ASP A C 1
ATOM 700 O O . ASP A 1 89 ? -17.843 -2.639 12.147 1.00 98.56 89 ASP A O 1
ATOM 704 N N . ASN A 1 90 ? -20.070 -2.958 12.052 1.00 98.50 90 ASN A N 1
ATOM 705 C CA . ASN A 1 90 ? -20.260 -2.305 10.753 1.00 98.50 90 ASN A CA 1
ATOM 706 C C . ASN A 1 90 ? -19.813 -0.834 10.765 1.00 98.50 90 ASN A C 1
ATOM 708 O O . ASN A 1 90 ? -19.226 -0.364 9.797 1.00 98.50 90 ASN A O 1
ATOM 712 N N . SER A 1 91 ? -20.018 -0.119 11.878 1.00 98.56 91 SER A N 1
ATOM 713 C CA . SER A 1 91 ? -19.637 1.295 11.992 1.00 98.56 91 SER A CA 1
ATOM 714 C C . SER A 1 91 ? -18.125 1.511 11.894 1.00 98.56 91 SER A C 1
ATOM 716 O O . SER A 1 91 ? -17.653 2.403 11.185 1.00 98.56 91 SER A O 1
ATOM 718 N N . THR A 1 92 ? -17.346 0.665 12.578 1.00 98.38 92 THR A N 1
ATOM 719 C CA . THR A 1 92 ? -15.886 0.690 12.487 1.00 98.38 92 THR A CA 1
ATOM 720 C C . THR A 1 92 ? -15.449 0.234 11.099 1.00 98.38 92 THR A C 1
ATOM 722 O O . THR A 1 92 ? -14.558 0.856 10.521 1.00 98.38 92 THR A O 1
ATOM 725 N N . ALA A 1 93 ? -16.087 -0.803 10.549 1.00 98.75 93 ALA A N 1
ATOM 726 C CA . ALA A 1 93 ? -15.770 -1.315 9.223 1.00 98.75 93 ALA A CA 1
ATOM 727 C C . ALA A 1 93 ? -15.908 -0.235 8.140 1.00 98.75 93 ALA A C 1
ATOM 729 O O . ALA A 1 93 ? -14.950 0.036 7.421 1.00 98.75 93 ALA A O 1
ATOM 730 N N . GLU A 1 94 ? -17.051 0.448 8.081 1.00 98.75 94 GLU A N 1
ATOM 731 C CA . GLU A 1 94 ? -17.327 1.508 7.105 1.00 98.75 94 GLU A CA 1
ATOM 732 C C . GLU A 1 94 ? -16.343 2.679 7.230 1.00 98.75 94 GLU A C 1
ATOM 734 O O . GLU A 1 94 ? -15.747 3.101 6.237 1.00 98.75 94 GLU A O 1
ATOM 739 N N . LYS A 1 95 ? -16.108 3.166 8.457 1.00 98.12 95 LYS A N 1
ATOM 740 C CA . LYS A 1 95 ? -15.161 4.261 8.723 1.00 98.12 95 LYS A CA 1
ATOM 741 C C . LYS A 1 95 ? -13.757 3.933 8.212 1.00 98.12 95 LYS A C 1
ATOM 743 O O . LYS A 1 95 ? -13.117 4.765 7.570 1.00 98.12 95 LYS A O 1
ATOM 748 N N . TYR A 1 96 ? -13.246 2.755 8.555 1.00 98.06 96 TYR A N 1
ATOM 749 C CA . TYR A 1 96 ? -11.874 2.381 8.224 1.00 98.06 96 TYR A CA 1
ATOM 750 C C . TYR A 1 96 ? -11.718 1.957 6.761 1.00 98.06 96 TYR A C 1
ATOM 752 O O . TYR A 1 96 ? -10.673 2.225 6.168 1.00 98.06 96 TYR A O 1
ATOM 760 N N . LEU A 1 97 ? -12.769 1.411 6.142 1.00 98.56 97 LEU A N 1
ATOM 761 C CA . LEU A 1 97 ? -12.790 1.169 4.703 1.00 98.56 97 LEU A CA 1
ATOM 762 C C . LEU A 1 97 ? -12.692 2.492 3.940 1.00 98.56 97 LEU A C 1
ATOM 764 O O . LEU A 1 97 ? -11.887 2.604 3.018 1.00 98.56 97 LEU A O 1
ATOM 768 N N . GLU A 1 98 ? -13.439 3.517 4.354 1.00 98.31 98 GLU A N 1
ATOM 769 C CA . GLU A 1 98 ? -13.335 4.849 3.753 1.00 98.31 98 GLU A CA 1
ATOM 770 C C . GLU A 1 98 ? -11.946 5.466 3.963 1.00 98.31 98 GLU A C 1
ATOM 772 O O . GLU A 1 98 ? -11.351 5.994 3.025 1.00 98.31 98 GLU A O 1
ATOM 777 N N . ASN A 1 99 ? -11.363 5.326 5.157 1.00 97.38 99 ASN A N 1
ATOM 778 C CA . ASN A 1 99 ? -10.000 5.797 5.403 1.00 97.38 99 ASN A CA 1
ATOM 779 C C . ASN A 1 99 ? -8.956 5.084 4.531 1.00 97.38 99 ASN A C 1
ATOM 781 O O . ASN A 1 99 ? -8.025 5.734 4.064 1.00 97.38 99 ASN A O 1
ATOM 785 N N . SER A 1 100 ? -9.114 3.787 4.252 1.00 98.06 100 SER A N 1
ATOM 786 C CA . SER A 1 100 ? -8.169 3.045 3.405 1.00 98.06 100 SER A CA 1
ATOM 787 C C . SER A 1 100 ? -8.070 3.593 1.974 1.00 98.06 100 SER A C 1
ATOM 789 O O . SER A 1 100 ? -7.011 3.523 1.347 1.00 98.06 100 SER A O 1
ATOM 791 N N . LYS A 1 101 ? -9.136 4.235 1.474 1.00 98.25 101 LYS A N 1
ATOM 792 C CA . LYS A 1 101 ? -9.152 4.887 0.155 1.00 98.25 101 LYS A 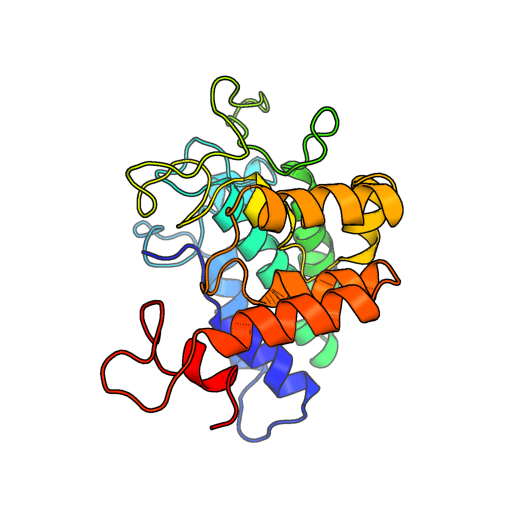CA 1
ATOM 793 C C . LYS A 1 101 ? -8.271 6.136 0.099 1.00 98.25 101 LYS A C 1
ATOM 795 O O . LYS A 1 101 ? -7.925 6.585 -0.992 1.00 98.25 101 LYS A O 1
ATOM 800 N N . ARG A 1 102 ? -7.846 6.676 1.251 1.00 98.06 102 ARG A N 1
ATOM 801 C CA . ARG A 1 102 ? -6.905 7.806 1.327 1.00 98.06 102 ARG A CA 1
ATOM 802 C C . ARG A 1 102 ? -5.542 7.483 0.732 1.00 98.06 102 ARG A C 1
ATOM 804 O O . ARG A 1 102 ? -4.778 8.418 0.517 1.00 98.06 102 ARG A O 1
ATOM 811 N N . VAL A 1 103 ? -5.226 6.217 0.432 1.00 98.38 103 VAL A N 1
ATOM 812 C CA . VAL A 1 103 ? -3.999 5.841 -0.297 1.00 98.38 103 VAL A CA 1
ATOM 813 C C . VAL A 1 103 ? -3.802 6.726 -1.532 1.00 98.38 103 VAL A C 1
ATOM 815 O O . VAL A 1 103 ? -2.721 7.268 -1.746 1.00 98.38 103 VAL A O 1
ATOM 818 N N . TRP A 1 104 ? -4.896 7.038 -2.233 1.00 98.56 104 TRP A N 1
ATOM 819 C CA . TRP A 1 104 ? -4.914 7.877 -3.428 1.00 98.56 104 TRP A CA 1
ATOM 820 C C . TRP A 1 104 ? -4.631 9.371 -3.186 1.00 98.56 104 TRP A C 1
ATOM 822 O O . TRP A 1 104 ? -4.416 10.103 -4.145 1.00 98.56 104 TRP A O 1
ATOM 832 N N . ASN A 1 105 ? -4.568 9.853 -1.941 1.00 98.56 105 ASN A N 1
ATOM 833 C CA . ASN A 1 105 ? -4.307 11.271 -1.640 1.00 98.56 105 ASN A CA 1
ATOM 834 C C . ASN A 1 105 ? -2.867 11.712 -1.946 1.00 98.56 105 ASN A C 1
ATOM 836 O O . ASN A 1 105 ? -2.621 12.906 -2.150 1.00 98.56 105 ASN A O 1
ATOM 840 N N . LEU A 1 106 ? -1.933 10.756 -1.997 1.00 98.56 106 LEU A N 1
ATOM 841 C CA . LEU A 1 106 ? -0.560 10.976 -2.452 1.00 98.56 106 LEU A CA 1
ATOM 842 C C . LEU A 1 106 ? -0.343 10.551 -3.910 1.00 98.56 106 LEU A C 1
ATOM 844 O O . LEU A 1 106 ? 0.789 10.587 -4.382 1.00 98.56 106 LEU A O 1
ATOM 848 N N . TRP A 1 107 ? -1.395 10.139 -4.628 1.00 98.62 107 TRP A N 1
ATOM 849 C CA . TRP A 1 107 ? -1.288 9.763 -6.037 1.00 98.62 107 TRP A CA 1
ATOM 850 C C . TRP A 1 107 ? -1.102 11.003 -6.902 1.00 98.62 107 TRP A C 1
ATOM 852 O O . TRP A 1 107 ? -1.907 11.938 -6.848 1.00 98.62 107 TRP A O 1
ATOM 862 N N . ARG A 1 108 ? -0.047 11.003 -7.713 1.00 98.12 108 ARG A N 1
ATOM 863 C CA . ARG A 1 108 ? 0.314 12.122 -8.570 1.00 98.12 108 ARG A CA 1
ATOM 864 C C . ARG A 1 108 ? 0.087 11.750 -10.037 1.00 98.12 108 ARG A C 1
ATOM 866 O O . ARG A 1 108 ? 0.786 10.915 -10.603 1.00 98.12 108 ARG A O 1
ATOM 873 N N . GLU A 1 109 ? -0.929 12.366 -10.636 1.00 97.06 109 GLU A N 1
ATOM 874 C CA . GLU A 1 109 ? -1.511 11.933 -11.915 1.00 97.06 109 GLU A CA 1
ATOM 875 C C . GLU A 1 109 ? -0.606 12.149 -13.140 1.00 97.06 109 GLU A C 1
ATOM 877 O O . GLU A 1 109 ? -0.656 11.360 -14.079 1.00 97.06 109 GLU A O 1
ATOM 882 N N . ASP A 1 110 ? 0.234 13.187 -13.137 1.00 95.75 110 ASP A N 1
ATOM 883 C CA . ASP A 1 110 ? 1.150 13.520 -14.241 1.00 95.75 110 ASP A CA 1
ATOM 884 C C . ASP A 1 110 ? 2.296 12.507 -14.393 1.00 95.75 110 ASP A C 1
ATOM 886 O O . ASP A 1 110 ? 2.756 12.267 -15.507 1.00 95.75 110 ASP A O 1
ATOM 890 N N . ILE A 1 111 ? 2.729 11.894 -13.288 1.00 96.00 111 ILE A N 1
ATOM 891 C CA . ILE A 1 111 ? 3.807 10.896 -13.267 1.00 96.00 111 ILE A CA 1
ATOM 892 C C . ILE A 1 111 ? 3.324 9.474 -12.976 1.00 96.00 111 ILE A C 1
ATOM 894 O O . ILE A 1 111 ? 4.129 8.552 -13.055 1.00 96.00 111 ILE A O 1
ATOM 898 N N . LYS A 1 112 ? 2.038 9.292 -12.647 1.00 97.62 112 LYS A N 1
ATOM 899 C CA . LYS A 1 112 ? 1.411 7.989 -12.363 1.00 97.62 112 LYS A CA 1
ATOM 900 C C . LYS A 1 112 ? 2.102 7.202 -11.242 1.00 97.62 112 LYS A C 1
ATOM 902 O O . LYS A 1 112 ? 2.251 5.987 -11.330 1.00 97.62 112 LYS A O 1
ATOM 907 N N . LEU A 1 113 ? 2.524 7.903 -10.191 1.00 98.00 113 LEU A N 1
ATOM 908 C CA . LEU A 1 113 ? 3.198 7.347 -9.014 1.00 98.00 113 LEU A CA 1
ATOM 909 C C . LEU A 1 113 ? 2.672 8.026 -7.743 1.00 98.00 113 LEU A C 1
ATOM 911 O O . LEU A 1 113 ? 2.146 9.142 -7.795 1.00 98.00 113 LEU A O 1
ATOM 915 N N . PHE A 1 114 ? 2.854 7.395 -6.582 1.00 98.50 114 PHE A N 1
ATOM 916 C CA . PHE A 1 114 ? 2.760 8.117 -5.315 1.00 98.50 114 PHE A CA 1
ATOM 917 C C . PHE A 1 114 ? 3.937 9.077 -5.167 1.00 98.50 114 PHE A C 1
ATOM 919 O O . PHE A 1 114 ? 5.062 8.778 -5.567 1.00 98.50 114 PHE A O 1
ATOM 926 N N . PHE A 1 115 ? 3.684 10.242 -4.580 1.00 98.44 115 PHE A N 1
ATOM 927 C CA . PHE A 1 115 ? 4.698 11.275 -4.440 1.00 98.44 115 PHE A CA 1
ATOM 928 C C . PHE A 1 115 ? 4.527 12.071 -3.149 1.00 98.44 115 PHE A C 1
ATOM 930 O O . PHE A 1 115 ? 3.443 12.142 -2.567 1.00 98.44 115 PHE A O 1
ATOM 937 N N . SER A 1 116 ? 5.622 12.667 -2.686 1.00 98.06 116 SER A N 1
ATOM 938 C CA . SER A 1 116 ? 5.656 13.408 -1.421 1.00 98.06 116 SER A CA 1
ATOM 939 C C . SER A 1 116 ? 4.889 14.720 -1.548 1.00 98.06 116 SER A C 1
ATOM 941 O O . SER A 1 116 ? 5.033 15.436 -2.542 1.00 98.06 116 SER A O 1
ATOM 943 N N . LYS A 1 117 ? 4.091 15.050 -0.530 1.00 98.12 117 LYS A N 1
ATOM 944 C CA . LYS A 1 117 ? 3.214 16.226 -0.520 1.00 98.12 117 LYS A CA 1
ATOM 945 C C . LYS A 1 117 ? 3.420 17.044 0.749 1.00 98.12 117 LYS A C 1
ATOM 947 O O . LYS A 1 117 ? 3.443 16.496 1.851 1.00 98.12 117 LYS A O 1
ATOM 952 N N . CYS A 1 118 ? 3.595 18.346 0.587 1.00 98.06 118 CYS A N 1
ATOM 953 C CA . CYS A 1 118 ? 3.742 19.314 1.662 1.00 98.06 118 CYS A CA 1
ATOM 954 C C . CYS A 1 118 ? 2.423 19.509 2.429 1.00 98.06 118 CYS A C 1
ATOM 956 O O . CYS A 1 118 ? 1.358 19.231 1.876 1.00 98.06 118 CYS A O 1
ATOM 958 N N . PRO A 1 119 ? 2.457 20.006 3.682 1.00 97.94 119 PRO A N 1
ATOM 959 C CA . PRO A 1 119 ? 1.246 20.256 4.475 1.00 97.94 119 PRO A CA 1
ATOM 960 C C . PRO A 1 119 ? 0.224 21.187 3.814 1.00 97.94 119 PRO A C 1
ATOM 962 O O . PRO A 1 119 ? -0.969 21.094 4.087 1.00 97.94 119 PRO A O 1
ATOM 965 N N . ASP A 1 120 ? 0.690 22.094 2.956 1.00 97.38 120 ASP A N 1
ATOM 966 C CA . ASP A 1 120 ? -0.135 23.035 2.196 1.00 97.38 120 ASP A CA 1
ATOM 967 C C . ASP A 1 120 ? -0.767 22.415 0.934 1.00 97.38 120 ASP A C 1
ATOM 969 O O . ASP A 1 120 ? -1.487 23.091 0.200 1.00 97.38 120 ASP A O 1
ATOM 973 N N . GLY A 1 121 ? -0.524 21.125 0.683 1.00 97.38 121 GLY A N 1
ATOM 974 C CA . GLY A 1 121 ? -1.052 20.387 -0.457 1.00 97.38 121 GLY A CA 1
ATOM 975 C C . GLY A 1 121 ? -0.208 20.468 -1.727 1.00 97.38 121 GLY A C 1
ATOM 976 O O . GLY A 1 121 ? -0.592 19.843 -2.718 1.00 97.38 121 GLY A O 1
ATOM 977 N N . GLN A 1 122 ? 0.922 21.178 -1.728 1.00 98.12 122 GLN A N 1
ATOM 978 C CA . GLN A 1 122 ? 1.833 21.195 -2.876 1.00 98.12 122 GLN A CA 1
ATOM 979 C C . GLN A 1 122 ? 2.663 19.908 -2.947 1.00 98.12 122 GLN A C 1
ATOM 981 O O . GLN A 1 122 ? 2.986 19.306 -1.925 1.00 98.12 122 GLN A O 1
ATOM 986 N N . TRP A 1 123 ? 3.025 19.466 -4.151 1.00 98.19 123 TRP A N 1
ATOM 987 C CA . TRP A 1 123 ? 3.968 18.356 -4.318 1.00 98.19 123 TRP A CA 1
ATOM 988 C C . TRP A 1 123 ? 5.391 18.816 -3.979 1.00 98.19 123 TRP A C 1
ATOM 990 O O . TRP A 1 123 ? 5.782 19.932 -4.316 1.00 98.19 123 TRP A O 1
ATOM 1000 N N . LEU A 1 124 ? 6.180 17.958 -3.327 1.00 96.62 124 LEU A N 1
ATOM 1001 C CA . LEU A 1 124 ? 7.597 18.220 -3.072 1.00 96.62 124 LEU A CA 1
ATOM 1002 C C . LEU A 1 124 ? 8.412 17.896 -4.330 1.00 96.62 124 LEU A C 1
ATOM 1004 O O . LEU A 1 124 ? 8.992 16.818 -4.446 1.00 96.62 124 LEU A O 1
ATOM 1008 N N . ASP A 1 125 ? 8.421 18.814 -5.291 1.00 93.44 125 ASP A N 1
ATOM 1009 C CA . ASP A 1 125 ? 9.233 18.684 -6.501 1.00 93.44 125 ASP A CA 1
ATOM 1010 C C . ASP A 1 125 ? 10.743 18.743 -6.202 1.00 93.44 125 ASP A C 1
ATOM 1012 O O . ASP A 1 125 ? 11.183 19.245 -5.167 1.00 93.44 125 ASP A O 1
ATOM 1016 N N . GLY A 1 126 ? 11.555 18.244 -7.141 1.00 91.12 126 GLY A N 1
ATOM 1017 C CA . GLY A 1 126 ? 13.019 18.354 -7.080 1.00 91.12 126 GLY A CA 1
ATOM 1018 C C . GLY A 1 126 ? 13.767 17.087 -6.658 1.00 91.12 126 GLY A C 1
ATOM 1019 O O . GLY A 1 126 ? 14.981 17.153 -6.474 1.00 91.12 126 GLY A O 1
ATOM 1020 N N . TYR A 1 127 ? 13.092 15.937 -6.551 1.00 94.06 127 TYR A N 1
ATOM 1021 C CA . TYR A 1 127 ? 13.751 14.635 -6.392 1.00 94.06 127 TYR A CA 1
ATOM 1022 C C . TYR A 1 127 ? 13.327 13.631 -7.471 1.00 94.06 127 TYR A C 1
ATOM 1024 O O . TYR A 1 127 ? 12.236 13.722 -8.034 1.00 94.06 127 TYR A O 1
ATOM 1032 N N . ASN A 1 128 ? 14.216 12.680 -7.775 1.00 95.12 128 ASN A N 1
ATOM 1033 C CA . ASN A 1 128 ? 13.953 11.616 -8.741 1.00 95.12 128 ASN A CA 1
ATOM 1034 C C . ASN A 1 128 ? 13.087 10.517 -8.090 1.00 95.12 128 ASN A C 1
ATOM 1036 O O . ASN A 1 128 ? 13.597 9.841 -7.197 1.00 95.12 128 ASN A O 1
ATOM 1040 N N . PRO A 1 129 ? 11.840 10.272 -8.543 1.00 96.12 129 PRO A N 1
ATOM 1041 C CA . PRO A 1 129 ? 10.983 9.237 -7.960 1.00 96.12 129 PRO A CA 1
ATOM 1042 C C . PRO A 1 129 ? 11.514 7.811 -8.147 1.00 96.12 129 PRO A C 1
ATOM 1044 O O . PRO A 1 129 ? 11.093 6.910 -7.429 1.00 96.12 129 PRO A O 1
ATOM 1047 N N . TRP A 1 130 ? 12.424 7.599 -9.099 1.00 96.06 130 TRP A N 1
ATOM 1048 C CA . TRP A 1 130 ? 13.022 6.294 -9.393 1.00 96.06 130 TRP A CA 1
ATOM 1049 C C . TRP A 1 130 ? 14.330 6.053 -8.633 1.00 96.06 130 TRP A C 1
ATOM 1051 O O . TRP A 1 130 ? 14.787 4.919 -8.556 1.00 96.06 130 TRP A O 1
ATOM 1061 N N . GLY A 1 131 ? 14.925 7.099 -8.050 1.00 93.38 131 GLY A N 1
ATOM 1062 C CA . GLY A 1 131 ? 16.171 6.992 -7.297 1.00 93.38 131 GLY A CA 1
ATOM 1063 C C . GLY A 1 131 ? 15.929 6.607 -5.841 1.00 93.38 131 GLY A C 1
ATOM 1064 O O . GLY A 1 131 ? 15.019 7.131 -5.202 1.00 93.38 131 GLY A O 1
ATOM 1065 N N . GLU A 1 132 ? 16.764 5.720 -5.306 1.00 90.00 132 GLU A N 1
ATOM 1066 C CA . GLU A 1 132 ? 16.841 5.490 -3.862 1.00 90.00 132 GLU A CA 1
ATOM 1067 C C . GLU A 1 132 ? 17.780 6.518 -3.207 1.00 90.00 132 GLU A C 1
ATOM 1069 O O . GLU A 1 132 ? 18.798 6.914 -3.782 1.00 90.00 132 GLU A O 1
ATOM 1074 N N . SER A 1 133 ? 17.438 6.968 -1.998 1.00 91.00 133 SER A N 1
ATOM 1075 C CA . SER A 1 133 ? 18.309 7.831 -1.195 1.00 91.00 133 SER A CA 1
ATOM 1076 C C . SER A 1 133 ? 19.597 7.110 -0.789 1.00 91.00 133 SER A C 1
ATOM 1078 O O . SER A 1 133 ? 19.587 5.923 -0.472 1.00 91.00 133 SER A O 1
ATOM 1080 N N . ALA A 1 134 ? 20.699 7.860 -0.696 1.00 90.38 134 ALA A N 1
ATOM 1081 C CA . ALA A 1 134 ? 21.955 7.373 -0.118 1.00 90.38 134 ALA A CA 1
ATOM 1082 C C . ALA A 1 134 ? 21.835 7.034 1.385 1.00 90.38 134 ALA A C 1
ATOM 1084 O O . ALA A 1 134 ? 22.654 6.298 1.925 1.00 90.38 134 ALA A O 1
ATOM 1085 N N . GLU A 1 135 ? 20.802 7.556 2.051 1.00 92.44 135 GLU A N 1
ATOM 1086 C CA . GLU A 1 135 ? 20.448 7.302 3.451 1.00 92.44 135 GLU A CA 1
ATOM 1087 C C . GLU A 1 135 ? 19.053 6.641 3.510 1.00 92.44 135 GLU A C 1
ATOM 1089 O O . GLU A 1 135 ? 18.086 7.264 3.964 1.00 92.44 135 GLU A O 1
ATOM 1094 N N . PRO A 1 136 ? 18.898 5.390 3.035 1.00 89.38 136 PRO A N 1
ATOM 1095 C CA . PRO A 1 136 ? 17.589 4.771 2.780 1.00 89.38 136 PRO A CA 1
ATOM 1096 C C . PRO A 1 136 ? 16.724 4.603 4.042 1.00 89.38 136 PRO A C 1
ATOM 1098 O O . PRO A 1 136 ? 15.496 4.619 3.980 1.00 89.38 136 PRO A O 1
ATOM 1101 N N . PHE A 1 137 ? 17.350 4.506 5.217 1.00 89.44 137 PHE A N 1
ATOM 1102 C CA . PHE A 1 137 ? 16.659 4.436 6.508 1.00 89.44 137 PHE A CA 1
ATOM 1103 C C . PHE A 1 137 ? 16.089 5.787 6.974 1.00 89.44 137 PHE A C 1
ATOM 1105 O O . PHE A 1 137 ? 15.195 5.825 7.830 1.00 89.44 137 PHE A O 1
ATOM 1112 N N . ASN A 1 138 ? 16.642 6.899 6.482 1.00 91.50 138 ASN A N 1
ATOM 1113 C CA . ASN A 1 138 ? 16.294 8.269 6.873 1.00 91.50 138 ASN A CA 1
ATOM 1114 C C . ASN A 1 138 ? 15.695 9.084 5.721 1.00 91.50 138 ASN A C 1
ATOM 1116 O O . ASN A 1 138 ? 15.490 10.285 5.873 1.00 91.50 138 ASN A O 1
ATOM 1120 N N . ASP A 1 139 ? 15.381 8.433 4.604 1.00 94.06 139 ASP A N 1
ATOM 1121 C CA . ASP A 1 139 ? 14.746 9.054 3.452 1.00 94.06 139 ASP A CA 1
ATOM 1122 C C . ASP A 1 139 ? 13.420 9.746 3.860 1.00 94.06 139 ASP A C 1
ATOM 1124 O O . ASP A 1 139 ? 12.549 9.117 4.486 1.00 94.06 139 ASP A O 1
ATOM 1128 N N . PRO A 1 140 ? 13.244 11.044 3.535 1.00 93.75 140 PRO A N 1
ATOM 1129 C CA . PRO A 1 140 ? 12.029 11.798 3.847 1.00 93.75 140 PRO A CA 1
ATOM 1130 C C . PRO A 1 140 ? 10.745 11.235 3.219 1.00 93.75 140 PRO A C 1
ATOM 1132 O O . PRO A 1 140 ? 9.657 11.404 3.774 1.00 93.75 140 PRO A O 1
ATOM 1135 N N . SER A 1 141 ? 10.859 10.556 2.082 1.00 95.69 141 SER A N 1
ATOM 1136 C CA . SER A 1 141 ? 9.759 10.063 1.255 1.00 95.69 141 SER A CA 1
ATOM 1137 C C . SER A 1 141 ? 9.450 8.596 1.541 1.00 95.69 141 SER A C 1
ATOM 1139 O O . SER A 1 141 ? 8.332 8.281 1.955 1.00 95.69 141 SER A O 1
ATOM 1141 N N . CYS A 1 142 ? 10.424 7.698 1.398 1.00 95.44 142 CYS A N 1
ATOM 1142 C CA . CYS A 1 142 ? 10.178 6.254 1.416 1.00 95.44 142 CYS A CA 1
ATOM 1143 C C . CYS A 1 142 ? 11.209 5.482 2.234 1.00 95.44 142 CYS A C 1
ATOM 1145 O O . CYS A 1 142 ? 12.404 5.632 2.042 1.00 95.44 142 CYS A O 1
ATOM 1147 N N . TYR A 1 143 ? 10.752 4.605 3.125 1.00 94.62 143 TYR A N 1
ATOM 1148 C CA . TYR A 1 143 ? 11.643 3.721 3.870 1.00 94.62 143 TYR A CA 1
ATOM 1149 C C . TYR A 1 143 ? 12.261 2.667 2.934 1.00 94.62 143 TYR A C 1
ATOM 1151 O O . TYR A 1 143 ? 11.531 1.870 2.345 1.00 94.62 143 TYR A O 1
ATOM 1159 N N . GLU A 1 144 ? 13.590 2.668 2.796 1.00 93.81 144 GLU A N 1
ATOM 1160 C CA . GLU A 1 144 ? 14.372 1.640 2.081 1.00 93.81 144 GLU A CA 1
ATOM 1161 C C . GLU A 1 144 ? 13.856 1.290 0.670 1.00 93.81 144 GLU A C 1
ATOM 1163 O O . GLU A 1 144 ? 13.747 0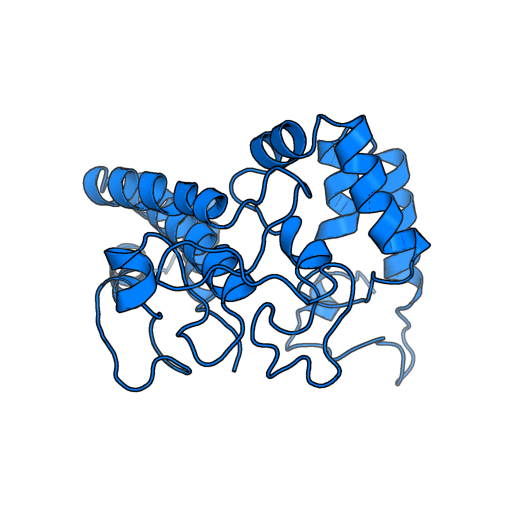.123 0.271 1.00 93.81 144 GLU A O 1
ATOM 1168 N N . GLY A 1 145 ? 13.523 2.331 -0.090 1.00 93.12 145 GLY A N 1
ATOM 1169 C CA . GLY A 1 145 ? 13.122 2.241 -1.487 1.00 93.12 145 GLY A CA 1
ATOM 1170 C C . GLY A 1 145 ? 12.773 3.612 -2.054 1.00 93.12 145 GLY A C 1
ATOM 1171 O O . GLY A 1 145 ? 12.676 4.593 -1.321 1.00 93.12 145 GLY A O 1
ATOM 1172 N N . SER A 1 146 ? 12.552 3.673 -3.360 1.00 95.38 146 SER A N 1
ATOM 1173 C CA . SER A 1 146 ? 12.111 4.885 -4.049 1.00 95.38 146 SER A CA 1
ATOM 1174 C C . SER A 1 146 ? 10.582 5.008 -4.040 1.00 95.38 146 SER A C 1
ATOM 1176 O O . SER A 1 146 ? 9.866 4.038 -3.763 1.00 95.38 146 SER A O 1
ATOM 1178 N N . THR A 1 147 ? 10.044 6.188 -4.364 1.00 96.62 147 THR A N 1
ATOM 1179 C CA . THR A 1 147 ? 8.586 6.337 -4.500 1.00 96.62 147 THR A CA 1
ATOM 1180 C C . THR A 1 147 ? 8.029 5.528 -5.665 1.00 96.62 147 THR A C 1
ATOM 1182 O O . THR A 1 147 ? 6.903 5.041 -5.571 1.00 96.62 147 THR A O 1
ATOM 1185 N N . ALA A 1 148 ? 8.815 5.301 -6.720 1.00 97.00 148 ALA A N 1
ATOM 1186 C CA . ALA A 1 148 ? 8.433 4.430 -7.823 1.00 97.00 148 ALA A CA 1
ATOM 1187 C C . ALA A 1 148 ? 8.194 2.985 -7.359 1.00 97.00 148 ALA A C 1
ATOM 1189 O O . ALA A 1 148 ? 7.132 2.431 -7.626 1.00 97.00 148 ALA A O 1
ATOM 1190 N N . VAL A 1 149 ? 9.114 2.404 -6.581 1.00 96.50 149 VAL A N 1
ATOM 1191 C CA . VAL A 1 149 ? 8.954 1.044 -6.029 1.00 96.50 149 VAL A CA 1
ATOM 1192 C C . VAL A 1 149 ? 7.779 0.983 -5.046 1.00 96.50 149 VAL A C 1
ATOM 1194 O O . VAL A 1 149 ? 6.928 0.095 -5.124 1.00 96.50 149 VAL A O 1
ATOM 1197 N N . TRP A 1 150 ? 7.665 1.970 -4.153 1.00 97.19 150 TRP A N 1
ATOM 1198 C CA . TRP A 1 150 ? 6.556 2.041 -3.197 1.00 97.19 150 TRP A CA 1
ATOM 1199 C C . TRP A 1 150 ? 5.186 2.264 -3.857 1.00 97.19 150 TRP A C 1
ATOM 1201 O O . TRP A 1 150 ? 4.171 1.896 -3.268 1.00 97.19 150 TRP A O 1
ATOM 1211 N N . SER A 1 151 ? 5.129 2.776 -5.092 1.00 98.00 151 SER A N 1
ATOM 1212 C CA . SER A 1 151 ? 3.871 2.972 -5.834 1.00 98.00 151 SER A CA 1
ATOM 1213 C C . SER A 1 151 ? 3.107 1.684 -6.121 1.00 98.00 151 SER A C 1
ATOM 1215 O O . SER A 1 151 ? 1.901 1.721 -6.339 1.00 98.00 151 SER A O 1
ATOM 1217 N N . PHE A 1 152 ? 3.780 0.540 -6.028 1.00 98.00 152 PHE A N 1
ATOM 1218 C CA . PHE A 1 152 ? 3.184 -0.779 -6.202 1.00 98.00 152 PHE A CA 1
ATOM 1219 C C . PHE A 1 152 ? 2.668 -1.411 -4.897 1.00 98.00 152 PHE A C 1
ATOM 1221 O O . PHE A 1 152 ? 2.219 -2.555 -4.901 1.00 98.00 152 PHE A O 1
ATOM 1228 N N . ASN A 1 153 ? 2.715 -0.706 -3.761 1.00 97.19 153 ASN A N 1
ATOM 1229 C CA . ASN A 1 153 ? 2.326 -1.227 -2.441 1.00 97.19 153 ASN A CA 1
ATOM 1230 C C . ASN A 1 153 ? 0.851 -0.925 -2.079 1.00 97.19 153 ASN A C 1
ATOM 1232 O O . ASN A 1 153 ? 0.537 -0.575 -0.944 1.00 97.19 153 ASN A O 1
ATOM 1236 N N . VAL A 1 154 ? -0.078 -1.071 -3.033 1.00 97.25 154 VAL A N 1
ATOM 1237 C CA . VAL A 1 154 ? -1.531 -0.858 -2.830 1.00 97.25 154 VAL A CA 1
ATOM 1238 C C . VAL A 1 154 ? -2.255 -2.194 -2.644 1.00 97.25 154 VAL A C 1
ATOM 1240 O O . VAL A 1 154 ? -3.122 -2.570 -3.429 1.00 97.25 154 VAL A O 1
ATOM 1243 N N . PHE A 1 155 ? -1.880 -2.942 -1.605 1.00 96.25 155 PHE A N 1
ATOM 1244 C CA . PHE A 1 155 ? -2.366 -4.310 -1.363 1.00 96.25 155 PHE A CA 1
ATOM 1245 C C . PHE A 1 155 ? -3.893 -4.429 -1.257 1.00 96.25 155 PHE A C 1
ATOM 1247 O O . PHE A 1 155 ? -4.456 -5.479 -1.558 1.00 96.25 155 PHE A O 1
ATOM 1254 N N . GLN A 1 156 ? -4.566 -3.358 -0.841 1.00 96.94 156 GLN A N 1
ATOM 1255 C CA . GLN A 1 156 ? -6.020 -3.292 -0.740 1.00 96.94 156 GLN A CA 1
ATOM 1256 C C . GLN A 1 156 ? -6.743 -3.067 -2.079 1.00 96.94 156 GLN A C 1
ATOM 1258 O O . GLN A 1 156 ? -7.958 -3.246 -2.123 1.00 96.94 156 GLN A O 1
ATOM 1263 N N . ASP A 1 157 ? -6.046 -2.636 -3.141 1.00 98.00 157 ASP A N 1
ATOM 1264 C CA . ASP A 1 157 ? -6.678 -2.218 -4.403 1.00 98.00 157 ASP A CA 1
ATOM 1265 C C . ASP A 1 157 ? -5.720 -2.268 -5.614 1.00 98.00 157 ASP A C 1
ATOM 1267 O O . ASP A 1 157 ? -5.395 -1.251 -6.234 1.00 98.00 157 ASP A O 1
ATOM 1271 N N . PHE A 1 158 ? -5.251 -3.469 -5.974 1.00 98.06 158 PHE A N 1
ATOM 1272 C CA . PHE A 1 158 ? -4.400 -3.641 -7.160 1.00 98.06 158 PHE A CA 1
ATOM 1273 C C . PHE A 1 158 ? -5.124 -3.343 -8.479 1.00 98.06 158 PHE A C 1
ATOM 1275 O O . PHE A 1 158 ? -4.501 -2.832 -9.407 1.00 98.06 158 PHE A O 1
ATOM 1282 N N . TYR A 1 159 ? -6.430 -3.607 -8.574 1.00 97.38 159 TYR A N 1
ATOM 1283 C CA . TYR A 1 159 ? -7.198 -3.285 -9.781 1.00 97.38 159 TYR A CA 1
ATOM 1284 C C . TYR A 1 159 ? -7.293 -1.770 -9.997 1.00 97.38 159 TYR A C 1
ATOM 1286 O O . TYR A 1 159 ? -7.013 -1.298 -11.098 1.00 97.38 159 TYR A O 1
ATOM 1294 N N . GLY A 1 160 ? -7.599 -0.999 -8.946 1.00 98.12 160 GLY A N 1
ATOM 1295 C CA . GLY A 1 160 ? -7.587 0.461 -9.010 1.00 98.12 160 GLY A CA 1
ATOM 1296 C C . GLY A 1 160 ? -6.198 1.027 -9.314 1.00 98.12 160 GLY A C 1
ATOM 1297 O O . GLY A 1 160 ? -6.083 2.026 -10.026 1.00 98.12 160 GLY A O 1
ATOM 1298 N N . LEU A 1 161 ? -5.130 0.371 -8.843 1.00 98.56 161 LEU A N 1
ATOM 1299 C CA . LEU A 1 161 ? -3.755 0.730 -9.202 1.00 98.56 161 LEU A CA 1
ATOM 1300 C C . LEU A 1 161 ? -3.482 0.544 -10.699 1.00 98.56 161 LEU A C 1
ATOM 1302 O O . LEU A 1 161 ? -2.980 1.469 -11.339 1.00 98.56 161 LEU A O 1
ATOM 1306 N N . ILE A 1 162 ? -3.840 -0.615 -11.260 1.00 98.69 162 ILE A N 1
ATOM 1307 C CA . ILE A 1 162 ? -3.681 -0.910 -12.692 1.00 98.69 162 ILE A CA 1
ATOM 1308 C C . ILE A 1 162 ? -4.457 0.105 -13.535 1.00 98.69 162 ILE A C 1
ATOM 1310 O O . ILE A 1 162 ? -3.902 0.680 -14.471 1.00 98.69 162 ILE A O 1
ATOM 1314 N N . GLU A 1 163 ? -5.713 0.385 -13.180 1.00 98.38 163 GLU A N 1
ATOM 1315 C CA . GLU A 1 163 ? -6.531 1.384 -13.875 1.00 98.38 163 GLU A CA 1
ATOM 1316 C C . GLU A 1 163 ? -5.859 2.764 -13.860 1.00 98.38 163 GLU A C 1
ATOM 1318 O O . GLU A 1 163 ? -5.674 3.387 -14.909 1.00 98.38 163 GLU A O 1
ATOM 1323 N N . ARG A 1 164 ? -5.408 3.225 -12.688 1.00 98.38 164 ARG A N 1
ATOM 1324 C CA . ARG A 1 164 ? -4.767 4.539 -12.539 1.00 98.38 164 ARG A CA 1
ATOM 1325 C C . ARG A 1 164 ? -3.440 4.644 -13.274 1.00 98.38 164 ARG A C 1
ATOM 1327 O O . ARG A 1 164 ? -3.155 5.713 -13.817 1.00 98.38 164 ARG A O 1
ATOM 1334 N N . MET A 1 165 ? -2.663 3.564 -13.341 1.00 98.31 165 MET A N 1
ATOM 1335 C CA . MET A 1 165 ? -1.421 3.495 -14.122 1.00 98.31 165 MET A CA 1
ATOM 1336 C C . MET A 1 165 ? -1.653 3.483 -15.640 1.00 98.31 165 MET A C 1
ATOM 1338 O O . MET A 1 165 ? -0.697 3.657 -16.390 1.00 98.31 165 MET A O 1
ATOM 1342 N N . GLY A 1 166 ? -2.904 3.381 -16.101 1.00 98.00 166 GLY A N 1
ATOM 1343 C CA . GLY A 1 166 ? -3.261 3.440 -17.520 1.00 98.00 166 GLY A CA 1
ATOM 1344 C C . GLY A 1 166 ? -3.631 2.088 -18.128 1.00 98.00 166 GLY A C 1
ATOM 1345 O O . GLY A 1 166 ? -3.514 1.921 -19.340 1.00 98.00 166 GLY A O 1
ATOM 1346 N N . GLY A 1 167 ? -4.075 1.136 -17.306 1.00 98.38 167 GLY A N 1
ATOM 1347 C CA . GLY A 1 167 ? -4.430 -0.218 -17.722 1.00 98.38 167 GLY A CA 1
ATOM 1348 C C . GLY A 1 167 ? -3.248 -1.186 -17.692 1.00 98.38 167 GLY A C 1
ATOM 1349 O O . GLY A 1 167 ? -2.116 -0.812 -17.387 1.00 98.38 167 GLY A O 1
ATOM 1350 N N . GLU A 1 168 ? -3.531 -2.449 -18.015 1.00 98.56 168 GLU A N 1
ATOM 1351 C CA . GLU A 1 168 ? -2.592 -3.573 -17.889 1.00 98.56 168 GLU A CA 1
ATOM 1352 C C . GLU A 1 168 ? -1.268 -3.320 -18.624 1.00 98.56 168 GLU A C 1
ATOM 1354 O O . GLU A 1 168 ? -0.206 -3.476 -18.034 1.00 98.56 168 GLU A O 1
ATOM 1359 N N . GLU A 1 169 ? -1.307 -2.836 -19.872 1.00 98.38 169 GLU A N 1
ATOM 1360 C CA . GLU A 1 169 ? -0.093 -2.599 -20.668 1.00 98.38 169 GLU A CA 1
ATOM 1361 C C . GLU A 1 169 ? 0.815 -1.515 -20.060 1.00 98.38 169 GLU A C 1
ATOM 1363 O O . GLU A 1 169 ? 2.036 -1.674 -20.007 1.00 98.38 169 GLU A O 1
ATOM 1368 N N . ALA A 1 170 ? 0.239 -0.401 -19.601 1.00 98.25 170 ALA A N 1
ATOM 1369 C CA . ALA A 1 170 ? 1.005 0.692 -19.005 1.00 98.25 170 ALA A CA 1
ATOM 1370 C C . ALA A 1 170 ? 1.549 0.306 -17.622 1.00 98.25 170 ALA A C 1
ATOM 1372 O O . ALA A 1 170 ? 2.701 0.607 -17.308 1.00 98.25 170 ALA A O 1
ATOM 1373 N N . PHE A 1 171 ? 0.747 -0.416 -16.835 1.00 98.56 171 PHE A N 1
ATOM 1374 C CA . PHE A 1 171 ? 1.165 -1.000 -15.565 1.00 98.56 171 PHE A CA 1
ATOM 1375 C C . PHE A 1 171 ? 2.353 -1.953 -15.749 1.00 98.56 171 PHE A C 1
ATOM 1377 O O . PHE A 1 171 ? 3.366 -1.803 -15.069 1.00 98.56 171 PHE A O 1
ATOM 1384 N N . THR A 1 172 ? 2.265 -2.881 -16.709 1.00 98.44 172 THR A N 1
ATOM 1385 C CA . THR A 1 172 ? 3.346 -3.814 -17.051 1.00 98.44 172 THR A CA 1
ATOM 1386 C C . THR A 1 172 ? 4.626 -3.069 -17.416 1.00 98.44 172 THR A C 1
ATOM 1388 O O . THR A 1 172 ? 5.655 -3.367 -16.834 1.00 98.44 172 THR A O 1
ATOM 1391 N N . LYS A 1 173 ? 4.572 -2.026 -18.255 1.00 98.19 173 LYS A N 1
ATOM 1392 C CA . LYS A 1 173 ? 5.771 -1.240 -18.616 1.00 98.19 173 LYS A CA 1
ATOM 1393 C C . LYS A 1 173 ? 6.422 -0.526 -17.427 1.00 98.19 173 LYS A C 1
ATOM 1395 O O . LYS A 1 173 ? 7.644 -0.405 -17.375 1.00 98.19 173 LYS A O 1
ATOM 1400 N N . LEU A 1 174 ? 5.625 -0.013 -16.487 1.00 97.50 174 LEU A N 1
ATOM 1401 C CA . LEU A 1 174 ? 6.158 0.601 -15.265 1.00 97.50 174 LEU A CA 1
ATOM 1402 C C . LEU A 1 174 ? 6.808 -0.442 -14.350 1.00 97.50 174 LEU A C 1
ATOM 1404 O O . LEU A 1 174 ? 7.805 -0.134 -13.700 1.00 97.50 174 LEU A O 1
ATOM 1408 N N . LEU A 1 175 ? 6.246 -1.651 -14.303 1.00 97.44 175 LEU A N 1
ATOM 1409 C CA . LEU A 1 175 ? 6.795 -2.765 -13.542 1.00 97.44 175 LEU A CA 1
ATOM 1410 C C . LEU A 1 175 ? 8.078 -3.307 -14.193 1.00 97.44 175 LEU A C 1
ATOM 1412 O O . LEU A 1 175 ? 9.074 -3.444 -13.491 1.00 97.44 175 LEU A O 1
ATOM 1416 N N . ASP A 1 176 ? 8.097 -3.482 -15.520 1.00 97.94 176 ASP A N 1
ATOM 1417 C CA . ASP A 1 176 ? 9.274 -3.884 -16.309 1.00 97.94 176 ASP A CA 1
ATOM 1418 C C . ASP A 1 176 ? 10.451 -2.952 -16.031 1.00 97.94 176 ASP A C 1
ATOM 1420 O O . ASP A 1 176 ? 11.553 -3.402 -15.735 1.00 97.94 176 ASP A O 1
ATOM 1424 N N . ARG A 1 177 ? 10.196 -1.638 -15.987 1.00 97.25 177 ARG A N 1
ATOM 1425 C CA . ARG A 1 177 ? 11.215 -0.636 -15.665 1.00 97.25 177 ARG A CA 1
ATOM 1426 C C . ARG A 1 177 ? 11.921 -0.891 -14.328 1.00 97.25 177 ARG A C 1
ATOM 1428 O O . ARG A 1 177 ? 13.107 -0.590 -14.212 1.00 97.25 177 ARG A O 1
ATOM 1435 N N . ILE A 1 178 ? 11.230 -1.432 -13.321 1.00 96.00 178 ILE A N 1
ATOM 1436 C CA . ILE A 1 178 ? 11.858 -1.772 -12.034 1.00 96.00 178 ILE A CA 1
ATOM 1437 C C . ILE A 1 178 ? 12.911 -2.870 -12.220 1.00 96.00 178 ILE A C 1
ATOM 1439 O O . ILE A 1 178 ? 13.984 -2.789 -11.617 1.00 96.00 178 ILE A O 1
ATOM 1443 N N . PHE A 1 179 ? 12.622 -3.880 -13.038 1.00 95.62 179 PHE A N 1
ATOM 1444 C CA . PHE A 1 179 ? 13.540 -4.985 -13.306 1.00 95.62 179 PHE A CA 1
ATOM 1445 C C . PHE A 1 179 ? 14.649 -4.565 -14.284 1.00 95.62 179 PHE A C 1
ATOM 1447 O O . PHE A 1 179 ? 15.825 -4.768 -13.984 1.00 95.62 179 PHE A O 1
ATOM 1454 N N . ASP A 1 180 ? 14.300 -3.881 -15.375 1.00 95.94 180 ASP A N 1
ATOM 1455 C CA . ASP A 1 180 ? 15.227 -3.435 -16.425 1.00 95.94 180 ASP A CA 1
ATOM 1456 C C . ASP A 1 180 ? 16.274 -2.429 -15.921 1.00 95.94 180 ASP A C 1
ATOM 1458 O O . ASP A 1 180 ? 17.433 -2.465 -16.339 1.00 95.94 180 ASP A O 1
ATOM 1462 N N . GLU A 1 181 ? 15.894 -1.526 -15.008 1.00 94.25 181 GLU A N 1
ATOM 1463 C CA . GLU A 1 181 ? 16.813 -0.543 -14.413 1.00 94.25 181 GLU A CA 1
ATOM 1464 C C . GLU A 1 181 ? 17.530 -1.071 -13.155 1.00 94.25 181 GLU A C 1
ATOM 1466 O O . GLU A 1 181 ? 18.275 -0.326 -12.515 1.00 94.25 181 GLU A O 1
ATOM 1471 N N . GLY A 1 182 ? 17.334 -2.342 -12.780 1.00 90.75 182 GLY A N 1
ATOM 1472 C CA . GLY A 1 182 ? 17.978 -2.944 -11.607 1.00 90.75 182 GLY A CA 1
ATOM 1473 C C . GLY A 1 182 ? 17.512 -2.356 -10.269 1.00 90.75 182 GLY A C 1
ATOM 1474 O O . GLY A 1 182 ? 18.258 -2.365 -9.292 1.00 90.75 182 GLY A O 1
ATOM 1475 N N . LEU A 1 183 ? 16.287 -1.826 -10.216 1.00 91.25 183 LEU A N 1
ATOM 1476 C CA . LEU A 1 183 ? 15.668 -1.272 -9.004 1.00 91.25 183 LEU A CA 1
ATOM 1477 C C . LEU A 1 183 ? 15.029 -2.368 -8.132 1.00 91.25 183 LEU A C 1
ATOM 1479 O O . LEU A 1 183 ? 14.686 -2.144 -6.964 1.00 91.25 183 LEU A O 1
ATOM 1483 N N . PHE A 1 184 ? 14.874 -3.574 -8.680 1.00 92.56 184 PHE A N 1
ATOM 1484 C CA . PHE A 1 184 ? 14.491 -4.749 -7.916 1.00 92.56 184 PHE A CA 1
ATOM 1485 C C . PHE A 1 184 ? 15.661 -5.265 -7.063 1.00 92.56 184 PHE A C 1
ATOM 1487 O O . PHE A 1 184 ? 16.746 -5.548 -7.558 1.00 92.56 184 PHE A O 1
ATOM 1494 N N . ALA A 1 185 ? 15.401 -5.450 -5.773 1.00 87.56 185 ALA A N 1
ATOM 1495 C CA . ALA A 1 185 ? 16.299 -6.074 -4.808 1.00 87.56 185 ALA A CA 1
ATOM 1496 C C . ALA A 1 185 ? 15.496 -7.054 -3.948 1.00 87.56 185 ALA A C 1
ATOM 1498 O O . ALA A 1 185 ? 14.289 -6.887 -3.764 1.00 87.56 185 ALA A O 1
ATOM 1499 N N . VAL A 1 186 ? 16.149 -8.067 -3.389 1.00 87.31 186 VAL A N 1
ATOM 1500 C CA . VAL A 1 186 ? 15.469 -9.066 -2.556 1.00 87.31 186 VAL A CA 1
ATOM 1501 C C . VAL A 1 186 ? 15.200 -8.507 -1.157 1.00 87.31 186 VAL A C 1
ATOM 1503 O O . VAL A 1 186 ? 15.899 -8.797 -0.195 1.00 87.31 186 VAL A O 1
ATOM 1506 N N . LYS A 1 187 ? 14.150 -7.690 -1.060 1.00 90.31 187 LYS A N 1
ATOM 1507 C CA . LYS A 1 187 ? 13.748 -6.940 0.133 1.00 90.31 187 LYS A CA 1
ATOM 1508 C C . LYS A 1 187 ? 12.230 -6.977 0.326 1.00 90.31 187 LYS A C 1
ATOM 1510 O O . LYS A 1 187 ? 11.468 -7.101 -0.631 1.00 90.31 187 LYS A O 1
ATOM 1515 N N . GLU A 1 188 ? 11.787 -6.848 1.569 1.00 91.31 188 GLU A N 1
ATOM 1516 C CA . GLU A 1 188 ? 10.396 -6.941 2.029 1.00 91.31 188 GLU A CA 1
ATOM 1517 C C . GLU A 1 188 ? 9.477 -5.984 1.260 1.00 91.31 188 GLU A C 1
ATOM 1519 O O . GLU A 1 188 ? 8.400 -6.381 0.825 1.00 91.31 188 GLU A O 1
ATOM 1524 N N . THR A 1 189 ? 9.935 -4.747 1.025 1.00 90.75 189 THR A N 1
ATOM 1525 C CA . THR A 1 189 ? 9.167 -3.655 0.386 1.00 90.75 189 THR A CA 1
ATOM 1526 C C . THR A 1 189 ? 8.794 -3.910 -1.075 1.00 90.75 189 THR A C 1
ATOM 1528 O O . THR A 1 189 ? 7.990 -3.179 -1.659 1.00 90.75 189 THR A O 1
ATOM 1531 N N . ARG A 1 190 ? 9.405 -4.928 -1.684 1.00 92.25 190 ARG A N 1
ATOM 1532 C CA . ARG A 1 190 ? 9.274 -5.246 -3.105 1.00 92.25 190 ARG A CA 1
ATOM 1533 C C . ARG A 1 190 ? 9.134 -6.745 -3.382 1.00 92.25 190 ARG A C 1
ATOM 1535 O O . ARG A 1 190 ? 9.066 -7.154 -4.535 1.00 92.25 190 ARG A O 1
ATOM 1542 N N . ALA A 1 191 ? 9.011 -7.571 -2.342 1.00 93.12 191 ALA A N 1
ATOM 1543 C CA . ALA A 1 191 ? 8.902 -9.024 -2.472 1.00 93.12 191 ALA A CA 1
ATOM 1544 C C . ALA A 1 191 ? 7.664 -9.474 -3.271 1.00 93.12 191 ALA A C 1
ATOM 1546 O O . ALA A 1 191 ? 7.678 -10.536 -3.892 1.00 93.12 191 ALA A O 1
ATOM 1547 N N . HIS A 1 192 ? 6.596 -8.672 -3.272 1.00 95.44 192 HIS A N 1
ATOM 1548 C CA . HIS A 1 192 ? 5.356 -8.966 -3.990 1.00 95.44 192 HIS A CA 1
ATOM 1549 C C . HIS A 1 192 ? 5.377 -8.549 -5.467 1.00 95.44 192 HIS A C 1
ATOM 1551 O O . HIS A 1 192 ? 4.502 -8.992 -6.208 1.00 95.44 192 HIS A O 1
ATOM 1557 N N . LEU A 1 193 ? 6.342 -7.730 -5.911 1.00 97.38 193 LEU A N 1
ATOM 1558 C CA . LEU A 1 193 ? 6.337 -7.144 -7.259 1.00 97.38 193 LEU A CA 1
ATOM 1559 C C . LEU A 1 193 ? 6.244 -8.176 -8.394 1.00 97.38 193 LEU A C 1
ATOM 1561 O O . LEU A 1 193 ? 5.404 -7.971 -9.270 1.00 97.38 193 LEU A O 1
ATOM 1565 N N . PRO A 1 194 ? 6.988 -9.306 -8.386 1.00 97.00 194 PRO A N 1
ATOM 1566 C CA . PRO A 1 194 ? 6.871 -10.308 -9.450 1.00 97.00 194 PRO A CA 1
ATOM 1567 C C . PRO A 1 194 ? 5.446 -10.857 -9.603 1.00 97.00 194 PRO A C 1
ATOM 1569 O O . PRO A 1 194 ? 4.988 -11.149 -10.703 1.00 97.00 194 PRO A O 1
ATOM 1572 N N . TYR A 1 195 ? 4.692 -10.952 -8.508 1.00 97.25 195 TYR A N 1
ATOM 1573 C CA . TYR A 1 195 ? 3.331 -11.483 -8.537 1.00 97.25 195 TYR A CA 1
ATOM 1574 C C . TYR A 1 195 ? 2.329 -10.506 -9.162 1.00 97.25 195 TYR A C 1
ATOM 1576 O O . TYR A 1 195 ? 1.269 -10.935 -9.624 1.00 97.25 195 TYR A O 1
ATOM 1584 N N . LEU A 1 196 ? 2.655 -9.210 -9.228 1.00 98.12 196 LEU A N 1
ATOM 1585 C CA . LEU A 1 196 ? 1.767 -8.188 -9.783 1.00 98.12 196 LEU A CA 1
ATOM 1586 C C . LEU A 1 196 ? 1.533 -8.344 -11.286 1.00 98.12 196 LEU A C 1
ATOM 1588 O O . LEU A 1 196 ? 0.457 -7.992 -11.764 1.00 98.12 196 LEU A O 1
ATOM 1592 N N . TYR A 1 197 ? 2.459 -8.969 -12.016 1.00 98.44 197 TYR A N 1
ATOM 1593 C CA . TYR A 1 197 ? 2.239 -9.334 -13.416 1.00 98.44 197 TYR A CA 1
ATOM 1594 C C . TYR A 1 197 ? 1.014 -10.238 -13.606 1.00 98.44 197 TYR A C 1
ATOM 1596 O O . TYR A 1 197 ? 0.321 -10.124 -14.613 1.00 98.44 197 TYR A O 1
ATOM 1604 N N . THR A 1 198 ? 0.674 -11.078 -12.621 1.00 98.19 198 THR A N 1
ATOM 1605 C CA . THR A 1 198 ? -0.544 -11.908 -12.675 1.00 98.19 198 THR A CA 1
ATOM 1606 C C . THR A 1 198 ? -1.808 -11.050 -12.711 1.00 98.19 198 THR A C 1
ATOM 1608 O O . THR A 1 198 ? -2.731 -11.356 -13.461 1.00 98.19 198 THR A O 1
ATOM 1611 N N . TYR A 1 199 ? -1.841 -9.956 -11.942 1.00 97.44 199 TYR A N 1
ATOM 1612 C CA . TYR A 1 199 ? -2.970 -9.021 -11.939 1.00 97.44 199 TYR A CA 1
ATOM 1613 C C . TYR A 1 199 ? -3.082 -8.237 -13.252 1.00 97.44 199 TYR A C 1
ATOM 1615 O O . TYR A 1 199 ? -4.176 -7.812 -13.601 1.00 97.44 199 TYR A O 1
ATOM 1623 N N . ALA A 1 200 ? -1.978 -8.091 -13.990 1.00 97.38 200 ALA A N 1
ATOM 1624 C CA . ALA A 1 200 ? -1.929 -7.470 -15.312 1.00 97.38 200 ALA A CA 1
ATOM 1625 C C . ALA A 1 200 ? -2.043 -8.483 -16.472 1.00 97.38 200 ALA A C 1
ATOM 1627 O O . ALA A 1 200 ? -1.639 -8.191 -17.594 1.00 97.38 200 ALA A O 1
ATOM 1628 N N . GLY A 1 201 ? -2.525 -9.705 -16.209 1.00 97.62 201 GLY A N 1
ATOM 1629 C CA . GLY A 1 201 ? -2.739 -10.716 -17.250 1.00 97.62 201 GLY A CA 1
ATOM 1630 C C . GLY A 1 201 ? -1.461 -11.351 -17.816 1.00 97.62 201 GLY A C 1
ATOM 1631 O O . GLY A 1 201 ? -1.518 -11.998 -18.860 1.00 97.62 201 GLY A O 1
ATOM 1632 N N . ARG A 1 202 ? -0.317 -11.206 -17.132 1.00 98.12 202 ARG A N 1
ATOM 1633 C CA . ARG A 1 202 ? 1.004 -11.731 -17.530 1.00 98.12 202 ARG A CA 1
ATOM 1634 C C . ARG A 1 202 ? 1.586 -12.746 -16.532 1.00 98.12 202 ARG A C 1
ATOM 1636 O O . ARG A 1 202 ? 2.684 -12.548 -16.011 1.00 98.12 202 ARG A O 1
ATOM 1643 N N . PRO A 1 203 ? 0.887 -13.858 -16.232 1.00 98.19 203 PRO A N 1
ATOM 1644 C CA . PRO A 1 203 ? 1.419 -14.888 -15.336 1.00 98.19 203 PRO A CA 1
ATOM 1645 C C . PRO A 1 203 ? 2.699 -15.554 -15.875 1.00 98.19 203 PRO A C 1
ATOM 1647 O O . PRO A 1 203 ? 3.457 -16.127 -15.098 1.00 98.19 203 PRO A O 1
ATOM 1650 N N . ASP A 1 204 ? 2.944 -15.474 -17.186 1.00 98.12 204 ASP A N 1
ATOM 1651 C CA . ASP A 1 204 ? 4.179 -15.910 -17.839 1.00 98.12 204 ASP A CA 1
ATOM 1652 C C . ASP A 1 204 ? 5.396 -15.113 -17.345 1.00 98.12 204 ASP A C 1
ATOM 1654 O O . ASP A 1 204 ? 6.355 -15.721 -16.871 1.00 98.12 204 ASP A O 1
ATOM 1658 N N . ILE A 1 205 ? 5.317 -13.776 -17.347 1.00 97.88 205 ILE A N 1
ATOM 1659 C CA . ILE A 1 205 ? 6.385 -12.912 -16.812 1.00 97.88 205 ILE A CA 1
ATOM 1660 C C . ILE A 1 205 ? 6.483 -13.050 -15.289 1.00 97.88 205 ILE A C 1
ATOM 1662 O O . ILE A 1 205 ? 7.580 -13.089 -14.734 1.00 97.88 205 ILE A O 1
ATOM 1666 N N . ALA A 1 206 ? 5.341 -13.176 -14.599 1.00 98.00 206 ALA A N 1
ATOM 1667 C CA . ALA A 1 206 ? 5.336 -13.391 -13.152 1.00 98.00 206 ALA A CA 1
ATOM 1668 C C . ALA A 1 206 ? 6.194 -14.607 -12.767 1.00 98.00 206 ALA A C 1
ATOM 1670 O O . ALA A 1 206 ? 7.014 -14.531 -11.854 1.00 98.00 206 ALA A O 1
ATOM 1671 N N . ALA A 1 207 ? 6.016 -15.727 -13.475 1.00 97.56 207 ALA A N 1
ATOM 1672 C CA . ALA A 1 207 ? 6.760 -16.954 -13.222 1.00 97.56 207 ALA A CA 1
ATOM 1673 C C . ALA A 1 207 ? 8.263 -16.792 -13.493 1.00 97.56 207 ALA A C 1
ATOM 1675 O O . ALA A 1 207 ? 9.067 -17.282 -12.701 1.00 97.56 207 ALA A O 1
ATOM 1676 N N . GLU A 1 208 ? 8.638 -16.092 -14.566 1.00 96.88 208 GLU A N 1
ATOM 1677 C CA . GLU A 1 208 ? 10.035 -15.807 -14.909 1.00 96.88 208 GLU A CA 1
ATOM 1678 C C . GLU A 1 208 ? 10.739 -15.041 -13.782 1.00 96.88 208 GLU A C 1
ATOM 1680 O O . GLU A 1 208 ? 11.676 -15.568 -13.179 1.00 96.88 208 GLU A O 1
ATOM 1685 N N . HIS A 1 209 ? 10.219 -13.877 -13.389 1.00 96.50 209 HIS A N 1
ATOM 1686 C CA . HIS A 1 209 ? 10.837 -13.073 -12.331 1.00 96.50 209 HIS A CA 1
ATOM 1687 C C . HIS A 1 209 ? 10.801 -13.740 -10.951 1.00 96.50 209 HIS A C 1
ATOM 1689 O O . HIS A 1 209 ? 11.707 -13.532 -10.141 1.00 96.50 209 HIS A O 1
ATOM 1695 N N . VAL A 1 210 ? 9.788 -14.563 -10.648 1.00 95.00 210 VAL A N 1
ATOM 1696 C CA . VAL A 1 210 ? 9.793 -15.371 -9.416 1.00 95.00 210 VAL A CA 1
ATOM 1697 C C . VAL A 1 210 ? 10.955 -16.365 -9.432 1.00 95.00 210 VAL A C 1
ATOM 1699 O O . VAL A 1 210 ? 11.662 -16.480 -8.431 1.00 95.00 210 VAL A O 1
ATOM 1702 N N . LEU A 1 211 ? 11.185 -17.069 -10.543 1.00 93.88 211 LEU A N 1
ATOM 1703 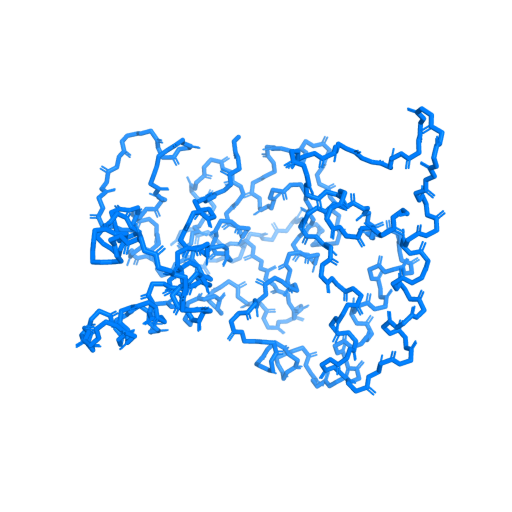C CA . LEU A 1 211 ? 12.284 -18.030 -10.656 1.00 93.88 211 LEU A CA 1
ATOM 1704 C C . LEU A 1 211 ? 13.655 -17.344 -10.610 1.00 93.88 211 LEU A C 1
ATOM 1706 O O . LEU A 1 211 ? 14.550 -17.833 -9.919 1.00 93.88 211 LEU A O 1
ATOM 1710 N N . GLU A 1 212 ? 13.809 -16.199 -11.276 1.00 93.00 212 GLU A N 1
ATOM 1711 C CA . GLU A 1 212 ? 15.026 -15.382 -11.208 1.00 93.00 212 GLU A CA 1
ATOM 1712 C C . GLU A 1 212 ? 15.318 -14.932 -9.775 1.00 93.00 212 GLU A C 1
ATOM 1714 O O . GLU A 1 212 ? 16.428 -15.114 -9.278 1.00 93.00 212 GLU A O 1
ATOM 1719 N N . ASN A 1 213 ? 14.311 -14.418 -9.069 1.00 90.94 213 ASN A N 1
ATOM 1720 C CA . ASN A 1 213 ? 14.451 -13.999 -7.679 1.00 90.94 213 ASN A CA 1
ATOM 1721 C C . ASN A 1 213 ? 14.824 -15.177 -6.761 1.00 90.94 213 ASN A C 1
ATOM 1723 O O . ASN A 1 213 ? 15.715 -15.063 -5.929 1.00 90.94 213 ASN A O 1
ATOM 1727 N N . LEU A 1 214 ? 14.216 -16.352 -6.942 1.00 91.12 214 LEU A N 1
ATOM 1728 C CA . LEU A 1 214 ? 14.573 -17.538 -6.156 1.00 91.12 214 LEU A CA 1
ATOM 1729 C C . LEU A 1 214 ? 15.997 -18.042 -6.447 1.00 91.12 214 LEU A C 1
ATOM 1731 O O . LEU A 1 214 ? 16.605 -18.677 -5.585 1.00 91.12 214 LEU A O 1
ATOM 1735 N N . SER A 1 215 ? 16.550 -17.747 -7.627 1.00 91.94 215 SER A N 1
ATOM 1736 C CA . SER A 1 215 ? 17.872 -18.230 -8.041 1.00 91.94 215 SER A CA 1
ATOM 1737 C C . SER A 1 215 ? 19.043 -17.637 -7.251 1.00 91.94 215 SER A C 1
ATOM 1739 O O . SER A 1 215 ? 20.124 -18.226 -7.233 1.00 91.94 215 SER A O 1
ATOM 1741 N N . VAL A 1 216 ? 18.841 -16.501 -6.570 1.00 91.19 216 VAL A N 1
ATOM 1742 C CA . VAL A 1 216 ? 19.906 -15.855 -5.782 1.00 91.19 216 VAL A CA 1
ATOM 1743 C C . VAL A 1 216 ? 20.109 -16.496 -4.406 1.00 91.19 216 VAL A C 1
ATOM 1745 O O . VAL A 1 216 ? 21.080 -16.185 -3.716 1.00 91.19 216 VAL A O 1
ATOM 1748 N N . PHE A 1 217 ? 19.208 -17.393 -3.998 1.00 92.44 217 PHE A N 1
ATOM 1749 C CA . PHE A 1 217 ? 19.312 -18.120 -2.739 1.00 92.44 217 PHE A CA 1
ATOM 1750 C C . PHE A 1 217 ? 20.135 -19.404 -2.898 1.00 92.44 217 PHE A C 1
ATOM 1752 O O . PHE A 1 217 ? 20.062 -20.095 -3.913 1.00 92.44 217 PHE A O 1
ATOM 1759 N N . SER A 1 218 ? 20.905 -19.776 -1.872 1.00 92.75 218 SER A N 1
ATOM 1760 C CA . SER A 1 218 ? 21.625 -21.058 -1.852 1.00 92.75 218 SER A CA 1
ATOM 1761 C C . SER A 1 218 ? 21.759 -21.646 -0.448 1.00 92.75 218 SER A C 1
ATOM 1763 O O . SER A 1 218 ? 21.626 -20.951 0.553 1.00 92.75 218 SER A O 1
ATOM 1765 N N . ALA A 1 219 ? 22.094 -22.936 -0.360 1.00 92.38 219 ALA A N 1
ATOM 1766 C CA . ALA A 1 219 ? 22.384 -23.610 0.910 1.00 92.38 219 ALA A CA 1
ATOM 1767 C C . ALA A 1 219 ? 23.787 -23.287 1.479 1.00 92.38 219 ALA A C 1
ATOM 1769 O O . ALA A 1 219 ? 24.252 -23.947 2.409 1.00 92.38 219 ALA A O 1
ATOM 1770 N N . SER A 1 220 ? 24.501 -22.317 0.899 1.00 92.62 220 SER A N 1
ATOM 1771 C CA . SER A 1 220 ? 25.815 -21.899 1.392 1.00 92.62 220 SER A CA 1
ATOM 1772 C C . SER A 1 220 ? 25.684 -20.951 2.595 1.00 92.62 220 SER A C 1
ATOM 1774 O O . SER A 1 220 ? 24.653 -20.294 2.745 1.00 92.62 220 SER A O 1
ATOM 1776 N N . PRO A 1 221 ? 26.737 -20.784 3.419 1.00 91.56 221 PRO A N 1
ATOM 1777 C CA . PRO A 1 221 ? 26.738 -19.795 4.503 1.00 91.56 221 PRO A CA 1
ATOM 1778 C C . PRO A 1 221 ? 26.498 -18.340 4.059 1.00 91.56 221 PRO A C 1
ATOM 1780 O O . PRO A 1 221 ? 26.208 -17.498 4.901 1.00 91.56 221 PRO A O 1
ATOM 1783 N N . TYR A 1 222 ? 26.620 -18.047 2.758 1.00 90.25 222 TYR A N 1
ATOM 1784 C CA . TYR A 1 222 ? 26.386 -16.732 2.148 1.00 90.25 222 TYR A CA 1
ATOM 1785 C C . TYR A 1 222 ? 25.213 -16.756 1.159 1.00 90.25 222 TYR A C 1
ATOM 1787 O O . TYR A 1 222 ? 25.138 -15.935 0.252 1.00 90.25 222 TYR A O 1
ATOM 1795 N N . GLY A 1 223 ? 24.317 -17.733 1.286 1.00 89.50 223 GLY A N 1
ATOM 1796 C CA . GLY A 1 223 ? 23.238 -17.966 0.334 1.00 89.50 223 GLY A CA 1
ATOM 1797 C C . GLY A 1 223 ? 22.012 -17.077 0.497 1.00 89.50 223 GLY A C 1
ATOM 1798 O O . GLY A 1 223 ? 20.955 -17.454 0.004 1.00 89.50 223 GLY A O 1
ATOM 1799 N N . MET A 1 224 ? 22.127 -15.946 1.194 1.00 89.94 224 MET A N 1
ATOM 1800 C CA . MET A 1 224 ? 21.056 -14.962 1.344 1.00 89.94 224 MET A CA 1
ATOM 1801 C C . MET A 1 224 ? 21.523 -13.604 0.803 1.00 89.94 224 MET A C 1
ATOM 1803 O O . MET A 1 224 ? 22.608 -13.154 1.177 1.00 89.94 224 MET A O 1
ATOM 1807 N N . PRO A 1 225 ? 20.728 -12.953 -0.063 1.00 90.19 225 PRO A N 1
ATOM 1808 C CA . PRO A 1 225 ? 21.105 -11.695 -0.712 1.00 90.19 225 PRO A CA 1
ATOM 1809 C C . PRO A 1 225 ? 20.946 -10.453 0.184 1.00 90.19 225 PRO A C 1
ATOM 1811 O O . PRO A 1 225 ? 21.496 -9.405 -0.142 1.00 90.19 225 PRO A O 1
ATOM 1814 N N . ASP A 1 226 ? 20.191 -10.555 1.281 1.00 91.69 226 ASP A N 1
ATOM 1815 C CA . ASP A 1 226 ? 19.915 -9.473 2.235 1.00 91.69 226 ASP A CA 1
ATOM 1816 C C . ASP A 1 226 ? 19.695 -10.066 3.644 1.00 91.69 226 ASP A C 1
ATOM 1818 O O . ASP A 1 226 ? 19.786 -11.285 3.841 1.00 91.69 226 ASP A O 1
ATOM 1822 N N . ASN A 1 227 ? 19.408 -9.213 4.628 1.00 92.06 227 ASN A N 1
ATOM 1823 C CA . ASN A 1 227 ? 19.017 -9.612 5.974 1.00 92.06 227 ASN A CA 1
ATOM 1824 C C . ASN A 1 227 ? 17.854 -10.610 5.942 1.00 92.06 227 ASN A C 1
ATOM 1826 O O . ASN A 1 227 ? 16.880 -10.447 5.215 1.00 92.06 227 ASN A O 1
ATOM 1830 N N . GLU A 1 228 ? 17.942 -11.640 6.780 1.00 91.69 228 GLU A N 1
ATOM 1831 C CA . GLU A 1 228 ? 16.948 -12.718 6.827 1.00 91.69 228 GLU A CA 1
ATOM 1832 C C . GLU A 1 228 ? 15.581 -12.248 7.370 1.00 91.69 228 GLU A C 1
ATOM 1834 O O . GLU A 1 228 ? 14.534 -12.791 7.002 1.00 91.69 228 GLU A O 1
ATOM 1839 N N . ASP A 1 229 ? 15.602 -11.207 8.210 1.00 92.94 229 ASP A N 1
ATOM 1840 C CA . ASP A 1 229 ? 14.441 -10.543 8.806 1.00 92.94 229 ASP A CA 1
ATOM 1841 C C . ASP A 1 229 ? 13.466 -11.491 9.524 1.00 92.94 229 ASP A C 1
ATOM 1843 O O . ASP A 1 229 ? 12.247 -11.450 9.349 1.00 92.94 229 ASP A O 1
ATOM 1847 N N . MET A 1 230 ? 14.023 -12.323 10.410 1.00 93.12 230 MET A N 1
ATOM 1848 C CA . MET A 1 230 ? 13.295 -13.175 11.363 1.00 93.12 230 MET A CA 1
ATOM 1849 C C . MET A 1 230 ? 12.309 -14.152 10.700 1.00 93.12 230 MET A C 1
ATOM 1851 O O . MET A 1 230 ? 11.183 -14.333 11.167 1.00 93.12 230 MET A O 1
ATOM 1855 N N . GLY A 1 231 ? 12.722 -14.796 9.616 1.00 92.25 231 GLY A N 1
ATOM 1856 C CA . GLY A 1 231 ? 11.919 -15.731 8.835 1.00 92.25 231 GLY A CA 1
ATOM 1857 C C . GLY A 1 231 ? 11.336 -15.119 7.566 1.00 92.25 231 GLY A C 1
ATOM 1858 O O . GLY A 1 231 ? 10.765 -15.858 6.764 1.00 92.25 231 GLY A O 1
ATOM 1859 N N . CYS A 1 232 ? 11.431 -13.799 7.363 1.00 91.69 232 CYS A N 1
ATOM 1860 C CA . CYS A 1 232 ? 10.740 -13.137 6.259 1.00 91.69 232 CYS A CA 1
ATOM 1861 C C . CYS A 1 232 ? 11.276 -13.565 4.890 1.00 91.69 232 CYS A C 1
ATOM 1863 O O . CYS A 1 232 ? 10.489 -13.841 3.981 1.00 91.69 232 CYS A O 1
ATOM 1865 N N . GLN A 1 233 ? 12.597 -13.636 4.731 1.00 91.19 233 GLN A N 1
ATOM 1866 C CA . GLN A 1 233 ? 13.215 -14.123 3.496 1.00 91.19 233 GLN A CA 1
ATOM 1867 C C . GLN A 1 233 ? 13.024 -15.638 3.360 1.00 91.19 233 GLN A C 1
ATOM 1869 O O . GLN A 1 233 ? 12.585 -16.123 2.316 1.00 91.19 233 GLN A O 1
ATOM 1874 N N . SER A 1 234 ? 13.249 -16.384 4.447 1.00 90.81 234 SER A N 1
ATOM 1875 C CA . SER A 1 234 ? 13.138 -17.848 4.459 1.00 90.81 234 SER A CA 1
ATOM 1876 C C . SER A 1 234 ? 11.727 -18.355 4.137 1.00 90.81 234 SER A C 1
ATOM 1878 O O . SER A 1 234 ? 11.584 -19.400 3.517 1.00 90.81 234 SER A O 1
ATOM 1880 N N . ALA A 1 235 ? 10.671 -17.616 4.492 1.00 90.81 235 ALA A N 1
ATOM 1881 C CA . ALA A 1 235 ? 9.288 -17.986 4.176 1.00 90.81 235 ALA A CA 1
ATOM 1882 C C . ALA A 1 235 ? 8.963 -17.956 2.669 1.00 90.81 235 ALA A C 1
ATOM 1884 O O . ALA A 1 235 ? 7.947 -18.515 2.251 1.00 90.81 235 ALA A O 1
ATOM 1885 N N . ARG A 1 236 ? 9.798 -17.297 1.854 1.00 84.69 236 ARG A N 1
ATOM 1886 C CA . ARG A 1 236 ? 9.620 -17.168 0.396 1.00 84.69 236 ARG A CA 1
ATOM 1887 C C . ARG A 1 236 ? 10.257 -18.323 -0.368 1.00 84.69 236 ARG A C 1
ATOM 1889 O O . ARG A 1 236 ? 9.871 -18.592 -1.501 1.00 84.69 236 ARG A O 1
ATOM 1896 N N . VAL A 1 237 ? 11.232 -18.989 0.244 1.00 84.44 237 VAL A N 1
ATOM 1897 C CA . VAL A 1 237 ? 11.996 -20.070 -0.370 1.00 84.44 237 VAL A CA 1
ATOM 1898 C C . VAL A 1 237 ? 11.556 -21.406 0.209 1.00 84.44 237 VAL A C 1
ATOM 1900 O O . VAL A 1 237 ? 11.341 -21.557 1.409 1.00 84.44 237 VAL A O 1
ATOM 1903 N N . LYS A 1 238 ? 11.437 -22.412 -0.653 1.00 64.31 238 LYS A N 1
ATOM 1904 C CA . LYS A 1 238 ? 11.338 -23.799 -0.213 1.00 64.31 238 LYS A CA 1
ATOM 1905 C C . LYS A 1 238 ? 12.680 -24.452 -0.511 1.00 64.31 238 LYS A C 1
ATOM 1907 O O . LYS A 1 238 ? 12.972 -24.719 -1.673 1.00 64.31 238 LYS A O 1
ATOM 1912 N N . ILE A 1 239 ? 13.492 -24.612 0.530 1.00 51.00 239 ILE A N 1
ATOM 1913 C CA . ILE A 1 239 ? 14.748 -25.374 0.479 1.00 51.00 239 ILE A CA 1
ATOM 1914 C C . ILE A 1 239 ? 14.418 -26.867 0.518 1.00 51.00 239 ILE A C 1
ATOM 1916 O O . ILE A 1 239 ? 13.516 -27.245 1.305 1.00 51.00 239 ILE A O 1
#

Secondary structure (DSSP, 8-state):
--SS-THHHHHHHHHHTT-SS--HHHHHHHHHHHHHS--S-TTTSS--HHHHHHTSS--TTSSS-HHHHHHHHHHHHHHHHHHHHHTT-HHHHHHHHHHHGGGGGGEETTTTEE--B-TTS-B--SS-TTPPPSSTTT-SS-TTS-HHHHTT--TT-HHHHHHHHTSHHHHHHHHHHHHHTT---SSGGGTTHHHHHHHTT-HHHHHHHHHHHHHT--SSTT--SS--TTTTTGGG---

Foldseek 3Di:
DDQDDCLLVVLLVCLVVVPPPDPLVVVLVVLCCLQPPDDPPCVVGHHPNVLCVPVVAQALVDQAARLLNRLVQLVSLCSSLSSCVSVVNNVSNVVSPVSSVSNCLQQDQVVLFRFHAHSVGHTPPDDDQQDADPCQCRHSHRRNAGRLLLRCSSVVPLPVSCVSCPHLVSVVVSLVCCVVVVVDDLDPSRVCSLVSNVVSVCVVSSVVVLVVSQVQADPDPPRDRDDCVPVRSVVSDDD

pLDDT: mean 94.33, std 5.99, range [51.0, 98.75]

=== Feature glossary ===
Each block in this record encodes a different view of the same protein. In brief:

Predicted aligned error. PAE(i, j) answers: if I align the predicted and true structures on residue i, how far off (in Å) do I expect residue j to be? A block-diagonal PAE matrix with low values on the blocks and high values off-diagonal is the signature of a multi-domain protein with confidently predicted domains but uncertain inter-domain orientation.

Contact-map, Ramachandran, and PAE plots. Plot images: a contact map (which residues are close in 3D, as an N×N binary image), a Ramachandran scatter (backbone torsion angles, revealing secondary-structure composition at a glance), and — for AlphaFold structures — a PAE heatmap (pairwise prediction confidence).

Backbone torsions (φ/ψ). φ (phi) and ψ (psi) are the two rotatable backbone dihedrals per residue: φ is the C(i-1)–N–Cα–C torsion, ψ is the N–Cα–C–N(i+1) torsion, both in degrees on (−180°, 180°]. α-helical residues cluster near (−60°, −45°); β-strand residues near (−120°, +130°). A Ramachandran plot is simply a scatter of (φ, ψ) for every residue.

Foldseek 3Di. A 3Di character summarizes, for each residue, the relative orientation of the Cα frame of its nearest spatial neighbor. Because it encodes fold topology rather than chemistry, 3Di alignments detect remote structural similarity that sequence alignment misses.

Radius of gyration, Cα contacts, bounding box. Three whole-structure scalars: the radius of gyration (RMS distance of Cα from centroid, in Å), the count of Cα–Cα contacts (pairs closer than 8 Å and separated by more than four residues in sequence — i.e. tertiary, not local, contacts), and the bounding-box dimensions. Together they distinguish compact globular folds from extended fibres or disordered chains.

Sequence. Sequence gives the chain of amino acids in standard one-letter code (A=alanine, C=cysteine, …, Y=tyrosine), read N→C. It is the only feature that is directly encoded by the gene; all structural features are derived from the folded form of this sequence.

mmCIF coordinates. Atomic coordinates in PDBx/mmCIF format — the same representation the Protein Data Bank distributes. Each line of the _atom_site loop places one backbone atom in Cartesian space (units: ångströms, origin: arbitrary).

Secondary structure (3-state, P-SEA). Three-state secondary structure (P-SEA) collapses the eight DSSP classes into helix (a), strand (b), and coil (c). P-SEA assigns these from Cα geometry alone — distances and angles — without requiring backbone oxygens, so it works on any Cα trace.

InterPro / GO / CATH / organism. Functional annotations link the protein to curated databases. InterPro entries identify conserved domains and families by matching the sequence against member-database signatures (Pfam, PROSITE, CDD, …). Gene Ontology (GO) terms describe molecular function, biological process, and cellular component in a controlled vocabulary. CATH places the structure in a hierarchical fold classification (Class/Architecture/Topology/Homologous-superfamily). The organism is the source species.

B-factor. B-factor (Debye–Waller factor) reflects atomic displacement in the crystal lattice. It is an experimental observable (units Å²), not a prediction; low values mean the atom is pinned down, high values mean it moves or is heterogeneous across the crystal.

Rendered structure images. Structure images are PyMOL renders from six orthogonal camera directions. Cartoon representation draws helices as coils and strands as arrows; sticks shows the backbone as bonds; surface shows the solvent-excluded envelope. Rainbow coloring maps sequence position to hue (blue→red, N→C); chain coloring assigns a distinct color per polypeptide.

Solvent-accessible surface area. Solvent-accessible surface area (SASA) is the area in Å² traced out by the centre of a 1.4 Å probe sphere (a water molecule) rolled over the protein's van der Waals surface (Shrake–Rupley / Lee–Richards construction). Buried residues have near-zero SASA; fully exposed residues can exceed 200 Å². The total SASA scales roughly with the number of surface residues.

Secondary structure (8-state, DSSP). The SS8 string is DSSP's per-residue secondary-structure call. α-helix (H) means an i→i+4 H-bond ladder; β-strand (E) means the residue participates in a β-sheet; 3₁₀ (G) and π (I) are tighter and wider helices; T/S are turns/bends; '-' is loop.

pLDDT. For AlphaFold models, the B-factor field carries pLDDT — the model's own estimate of local accuracy on a 0–100 scale. Regions with pLDDT<50 should be treated as essentially unmodeled; they often correspond to intrinsically disordered segments.

Nearest PDB structures. Nearest PDB neighbors are the top structural matches found by Foldseek when searching this structure against the entire Protein Data Bank. Each hit reports a TM-score (0 to 1; >0.5 almost always implies the same fold) and an E-value. These are *structural* homologs — they may share no detectable sequence similarity.